Protein AF-A0A950X9W7-F1 (afdb_monomer_lite)

Sequence (199 aa):
MRIDSNHSIWTNFGNEYWPADYFIDAKGRIRYHHFGEGEYEKSERVIKTLLKESGATGLDESVVHIAADGPEAPPSDDVESTETYVGYARAENFASPERMASDARRNYSSPAQLALNQWGLSGVWKIASEKATLASTHGKILFRFHARDVHMVLGPPRKGDVVRFKVTMNGAVLGDDHGSDSGIDGMGEVREPRMYQLV

Foldseek 3Di:
DDDPPPCPVVVVVVPDAPPKDFDAAPVGDTDDIDGDADPQQVVVVSVVVRCVVVVDPDDDPDRPPPPDPDPNHGWDPWFPADDAFQAPQRHDQEAFPDDDDEQDWDATDDHPDGDENHKYKHAIWGHYRGDIDHPDPDMDIDHHTTTLWDKDFDADPDAADKDKDFDADPNHFCQVSAFPQADSRRIGIHRGGDIGTRD

Radius of gyration: 20.43 Å; chains: 1; bounding box: 44×38×57 Å

pLDDT: mean 78.69, std 20.02, range [31.69, 98.44]

Structure (mmCIF, N/CA/C/O backbone):
data_AF-A0A950X9W7-F1
#
_entry.id   AF-A0A950X9W7-F1
#
loop_
_atom_site.group_PDB
_atom_site.id
_atom_site.type_symbol
_atom_site.label_atom_id
_atom_site.label_alt_id
_atom_site.label_comp_id
_atom_site.label_asym_id
_atom_site.label_entity_id
_atom_site.label_seq_id
_atom_site.pdbx_PDB_ins_code
_atom_site.Cartn_x
_atom_site.Cartn_y
_atom_site.Cartn_z
_atom_site.occupancy
_atom_site.B_iso_or_equiv
_atom_site.auth_seq_id
_atom_site.auth_comp_id
_atom_site.auth_asym_id
_atom_site.auth_atom_id
_atom_site.pdbx_PDB_model_num
ATOM 1 N N . MET A 1 1 ? -2.571 -5.795 28.561 1.00 31.69 1 MET A N 1
ATOM 2 C CA . MET A 1 1 ? -2.341 -5.923 27.107 1.00 31.69 1 MET A CA 1
ATOM 3 C C . MET A 1 1 ? -2.539 -7.383 26.730 1.00 31.69 1 MET A C 1
ATOM 5 O O . MET A 1 1 ? -1.810 -8.223 27.241 1.00 31.69 1 MET A O 1
ATOM 9 N N . ARG A 1 2 ? -3.575 -7.709 25.951 1.00 33.53 2 ARG A N 1
ATOM 10 C CA . ARG A 1 2 ? -3.814 -9.077 25.469 1.00 33.53 2 ARG A CA 1
ATOM 11 C C . ARG A 1 2 ? -3.429 -9.107 23.995 1.00 33.53 2 ARG A C 1
ATOM 13 O O . ARG A 1 2 ? -3.993 -8.356 23.214 1.00 33.53 2 ARG A O 1
ATOM 20 N N . ILE A 1 3 ? -2.435 -9.916 23.650 1.00 35.06 3 ILE A N 1
ATOM 21 C CA . ILE A 1 3 ? -1.946 -10.066 22.279 1.00 35.06 3 ILE A CA 1
ATOM 22 C C . ILE A 1 3 ? -2.699 -11.260 21.673 1.00 35.06 3 ILE A C 1
ATOM 24 O O . ILE A 1 3 ? -2.521 -12.383 22.141 1.00 35.06 3 ILE A O 1
ATOM 28 N N . ASP A 1 4 ? -3.566 -11.032 20.682 1.00 42.81 4 ASP A N 1
ATOM 29 C CA . ASP A 1 4 ? -4.270 -12.102 19.948 1.00 42.81 4 ASP A CA 1
ATOM 30 C C . ASP A 1 4 ? -3.486 -12.500 18.691 1.00 42.81 4 ASP A C 1
ATOM 32 O O . ASP A 1 4 ? -3.909 -12.276 17.562 1.00 42.81 4 ASP A O 1
ATOM 36 N N . SER A 1 5 ? -2.307 -13.094 18.890 1.00 37.97 5 SER A N 1
ATOM 37 C CA . SER A 1 5 ? -1.425 -13.536 17.797 1.00 37.97 5 SER A CA 1
ATOM 38 C C . SER A 1 5 ? -2.020 -14.635 16.907 1.00 37.97 5 SER A C 1
ATOM 40 O O . SER A 1 5 ? -1.442 -14.941 15.870 1.00 37.97 5 SER A O 1
ATOM 42 N N . ASN A 1 6 ? -3.144 -15.238 17.308 1.00 43.06 6 ASN A N 1
ATOM 43 C CA . ASN A 1 6 ? -3.769 -16.366 16.618 1.00 43.06 6 ASN A CA 1
ATOM 44 C C . ASN A 1 6 ? -5.115 -16.002 15.967 1.00 43.06 6 ASN A C 1
ATOM 46 O O . ASN A 1 6 ? -5.835 -16.912 15.562 1.00 43.06 6 ASN A O 1
ATOM 50 N N . HIS A 1 7 ? -5.488 -14.714 15.905 1.00 37.09 7 HIS A N 1
ATOM 51 C CA . HIS A 1 7 ? -6.774 -14.246 15.355 1.00 37.09 7 HIS A CA 1
ATOM 52 C C . HIS A 1 7 ? -8.002 -14.956 15.960 1.00 37.09 7 HIS A C 1
ATOM 54 O O . HIS A 1 7 ? -9.063 -15.067 15.341 1.00 37.09 7 HIS A O 1
ATOM 60 N N . SER A 1 8 ? -7.866 -15.477 17.177 1.00 40.75 8 SER A N 1
ATOM 61 C CA . SER A 1 8 ? -8.863 -16.339 17.811 1.00 40.75 8 SER A CA 1
ATOM 62 C C . SER A 1 8 ? -10.028 -15.537 18.390 1.00 40.75 8 SER A C 1
ATOM 64 O O . SER A 1 8 ? -11.166 -15.999 18.403 1.00 40.75 8 SER A O 1
ATOM 66 N N . ILE A 1 9 ? -9.761 -14.305 18.818 1.00 49.19 9 ILE A N 1
ATOM 67 C CA . ILE A 1 9 ? -10.774 -13.320 19.203 1.00 49.19 9 ILE A CA 1
ATOM 68 C C . ILE A 1 9 ? -11.298 -12.637 17.936 1.00 49.19 9 ILE A C 1
ATOM 70 O O . ILE A 1 9 ? -12.505 -12.500 17.779 1.00 49.19 9 ILE A O 1
ATOM 74 N N . TRP A 1 10 ? -10.404 -12.317 16.998 1.00 36.53 10 TRP A N 1
ATOM 75 C CA . TRP A 1 10 ? -10.720 -11.714 15.697 1.00 36.53 10 TRP A CA 1
ATOM 76 C C . TRP A 1 10 ? -11.774 -12.504 14.896 1.00 36.53 10 TRP A C 1
ATOM 78 O O . TRP A 1 10 ? -12.770 -11.945 14.445 1.00 36.53 10 TRP A O 1
ATOM 88 N N . THR A 1 11 ? -11.605 -13.825 14.792 1.00 43.56 11 THR A N 1
ATOM 89 C CA . THR A 1 11 ? -12.534 -14.714 14.072 1.00 43.56 11 THR A CA 1
ATOM 90 C C . THR A 1 11 ? -13.843 -14.918 14.840 1.00 43.56 11 THR A C 1
ATOM 92 O O . THR A 1 11 ? -14.915 -14.933 14.242 1.00 43.56 11 THR A O 1
ATOM 95 N N . ASN A 1 12 ? -13.783 -15.024 16.174 1.00 44.72 12 ASN A N 1
ATOM 96 C CA . ASN A 1 12 ? -14.972 -15.216 17.016 1.00 44.72 12 ASN A CA 1
ATOM 97 C C . ASN A 1 12 ? -15.882 -13.981 17.082 1.00 44.72 12 ASN A C 1
ATOM 99 O O . ASN A 1 12 ? -17.063 -14.118 17.388 1.00 44.72 12 ASN A O 1
ATOM 103 N N . PHE A 1 13 ? -15.346 -12.793 16.803 1.00 42.22 13 PHE A N 1
ATOM 104 C CA . PHE A 1 13 ? -16.117 -11.554 16.696 1.00 42.22 13 PHE A CA 1
ATOM 105 C C . PHE A 1 13 ? -16.565 -11.243 15.259 1.00 42.22 13 PHE A C 1
ATOM 107 O O . PHE A 1 13 ? -17.315 -10.292 15.066 1.00 42.22 13 PHE A O 1
ATOM 114 N N . GLY A 1 14 ? -16.143 -12.032 14.260 1.00 35.75 14 GLY A N 1
ATOM 115 C CA . GLY A 1 14 ? -16.431 -11.751 12.850 1.00 35.75 14 GLY A CA 1
ATOM 116 C C . GLY A 1 14 ? -15.825 -10.426 12.383 1.00 35.75 14 GLY A C 1
ATOM 117 O O . GLY A 1 14 ? -16.435 -9.726 11.580 1.00 35.75 14 GLY A O 1
ATOM 118 N N . ASN A 1 15 ? -14.668 -10.044 12.935 1.00 31.78 15 ASN A N 1
ATOM 119 C CA . ASN A 1 15 ? -14.049 -8.763 12.630 1.00 31.78 15 ASN A CA 1
ATOM 120 C C . ASN A 1 15 ? -13.366 -8.813 11.256 1.00 31.78 15 ASN A C 1
ATOM 122 O O . ASN A 1 15 ? -12.512 -9.667 11.027 1.00 31.78 15 ASN A O 1
ATOM 126 N N . GLU A 1 16 ? -13.698 -7.892 10.357 1.00 36.75 16 GLU A N 1
ATOM 127 C CA . GLU A 1 16 ? -13.067 -7.792 9.029 1.00 36.75 16 GLU A CA 1
ATOM 128 C C . GLU A 1 16 ? -12.320 -6.465 8.823 1.00 36.75 16 GLU A C 1
ATOM 130 O O . GLU A 1 16 ? -11.672 -6.291 7.798 1.00 36.75 16 GLU A O 1
ATOM 135 N N . TYR A 1 17 ? -12.355 -5.561 9.811 1.00 36.56 17 TYR A N 1
ATOM 136 C CA . TYR A 1 17 ? -11.908 -4.174 9.665 1.00 36.56 17 TYR A CA 1
ATOM 137 C C . TYR A 1 17 ? -10.913 -3.759 10.758 1.00 36.56 17 TYR A C 1
ATOM 139 O O . TYR A 1 17 ? -10.961 -4.251 11.891 1.00 36.56 17 TYR A O 1
ATOM 147 N N . TRP A 1 18 ? -10.015 -2.835 10.414 1.00 38.38 18 TRP A N 1
ATOM 148 C CA . TRP A 1 18 ? -9.120 -2.145 11.345 1.00 38.38 18 TRP A CA 1
ATOM 149 C C . TRP A 1 18 ? -9.201 -0.620 11.112 1.00 38.38 18 TRP A C 1
ATOM 151 O O . TRP A 1 18 ? -9.126 -0.216 9.954 1.00 38.38 18 TRP A O 1
ATOM 161 N N . PRO A 1 19 ? -9.296 0.227 12.159 1.00 47.56 19 PRO A N 1
ATOM 162 C CA . PRO A 1 19 ? -9.555 -0.151 13.546 1.00 47.56 19 PRO A CA 1
ATOM 163 C C . PRO A 1 19 ? -10.983 -0.693 13.720 1.00 47.56 19 PRO A C 1
ATOM 165 O O . PRO A 1 19 ? -11.859 -0.492 12.880 1.00 47.56 19 PRO A O 1
ATOM 168 N N . ALA A 1 20 ? -11.193 -1.451 14.793 1.00 47.56 20 ALA A N 1
ATOM 169 C CA . ALA A 1 20 ? -12.509 -1.929 15.183 1.00 47.56 20 ALA A CA 1
ATOM 170 C C . ALA A 1 20 ? -12.641 -1.868 16.702 1.00 47.56 20 ALA A C 1
ATOM 172 O O . ALA A 1 20 ? -11.878 -2.515 17.425 1.00 47.56 20 ALA A O 1
ATOM 173 N N . ASP A 1 21 ? -13.634 -1.125 17.173 1.00 61.62 21 ASP A N 1
ATOM 174 C CA . ASP A 1 21 ? -13.914 -0.951 18.590 1.00 61.62 21 ASP A CA 1
ATOM 175 C C . ASP A 1 21 ? -15.127 -1.783 18.986 1.00 61.62 21 ASP A C 1
ATOM 177 O O . ASP A 1 21 ? -16.182 -1.701 18.361 1.00 61.62 21 ASP A O 1
ATOM 181 N N . TYR A 1 22 ? -15.009 -2.554 20.068 1.00 62.78 22 TYR A N 1
ATOM 182 C CA . TYR A 1 22 ? -16.120 -3.298 20.662 1.00 62.78 22 TYR A CA 1
ATOM 183 C C . TYR A 1 22 ? -16.336 -2.834 22.101 1.00 62.78 22 TYR A C 1
ATOM 185 O O . TYR A 1 22 ? -15.469 -2.998 22.960 1.00 62.78 22 TYR A O 1
ATOM 193 N N . PHE A 1 23 ? -17.519 -2.294 22.388 1.00 71.38 23 PHE A N 1
ATOM 194 C CA . PHE A 1 23 ? -17.865 -1.766 23.706 1.00 71.38 23 PHE A CA 1
ATOM 195 C C . PHE A 1 23 ? -18.636 -2.818 24.495 1.00 71.38 23 PHE A C 1
ATOM 197 O O . PHE A 1 23 ? -19.705 -3.276 24.078 1.00 71.38 23 PHE A O 1
ATOM 204 N N . ILE A 1 24 ? -18.083 -3.203 25.643 1.00 69.88 24 ILE A N 1
ATOM 205 C CA . ILE A 1 24 ? -18.585 -4.292 26.482 1.00 69.88 24 ILE A CA 1
ATOM 206 C C . ILE A 1 24 ? -19.112 -3.713 27.799 1.00 69.88 24 ILE A C 1
ATOM 208 O O . ILE A 1 24 ? -18.441 -2.901 28.434 1.00 69.88 24 ILE A O 1
ATOM 212 N N . ASP A 1 25 ? -20.314 -4.122 28.216 1.00 71.50 25 ASP A N 1
ATOM 213 C CA . ASP A 1 25 ? -20.892 -3.692 29.494 1.00 71.50 25 ASP A CA 1
ATOM 214 C C . ASP A 1 25 ? -20.269 -4.400 30.708 1.00 71.50 25 ASP A C 1
ATOM 216 O O . ASP A 1 25 ? -19.566 -5.404 30.590 1.00 71.50 25 ASP A O 1
ATOM 220 N N . ALA A 1 26 ? -20.584 -3.918 31.913 1.00 74.50 26 ALA A N 1
ATOM 221 C CA . ALA A 1 26 ? -20.109 -4.505 33.170 1.00 74.50 26 ALA A CA 1
ATOM 222 C C . ALA A 1 26 ? -20.542 -5.974 33.389 1.00 74.50 26 ALA A C 1
ATOM 224 O O . ALA A 1 26 ? -20.052 -6.630 34.306 1.00 74.50 26 ALA A O 1
ATOM 225 N N . LYS A 1 27 ? -21.458 -6.504 32.564 1.00 72.38 27 LYS A N 1
ATOM 226 C CA . LYS A 1 27 ? -21.910 -7.904 32.584 1.00 72.38 27 LYS A CA 1
ATOM 227 C C . LYS A 1 27 ? -21.233 -8.751 31.497 1.00 72.38 27 LYS A C 1
ATOM 229 O O . LYS A 1 27 ? -21.609 -9.906 31.319 1.00 72.38 27 LYS A O 1
ATOM 234 N N . GLY A 1 28 ? -20.255 -8.198 30.777 1.00 67.25 28 GLY A N 1
ATOM 235 C CA . GLY A 1 28 ? -19.492 -8.899 29.746 1.00 67.25 28 GLY A CA 1
ATOM 236 C C . GLY A 1 28 ? -20.209 -9.031 28.401 1.00 67.25 28 GLY A C 1
ATOM 237 O O . GLY A 1 28 ? -19.797 -9.850 27.582 1.00 67.25 28 GLY A O 1
ATOM 238 N N . ARG A 1 29 ? -21.281 -8.267 28.148 1.00 69.25 29 ARG A N 1
ATOM 239 C CA . ARG A 1 29 ? -22.029 -8.314 26.880 1.00 69.25 29 ARG A CA 1
ATOM 240 C C . ARG A 1 29 ? -21.564 -7.206 25.945 1.00 69.25 29 ARG A C 1
ATOM 242 O O . ARG A 1 29 ? -21.432 -6.063 26.375 1.00 69.25 29 ARG A O 1
ATOM 249 N N . ILE A 1 30 ? -21.377 -7.522 24.665 1.00 70.38 30 ILE A N 1
ATOM 250 C CA . ILE A 1 30 ? -21.120 -6.519 23.623 1.00 70.38 30 ILE A CA 1
ATOM 251 C C . ILE A 1 30 ? -22.392 -5.688 23.448 1.00 70.38 30 ILE A C 1
ATOM 253 O O . ILE A 1 30 ? -23.477 -6.237 23.250 1.00 70.38 30 ILE A O 1
ATOM 257 N N . ARG A 1 31 ? -22.268 -4.368 23.547 1.00 73.12 31 ARG A N 1
ATOM 258 C CA . ARG A 1 31 ? -23.389 -3.423 23.440 1.00 73.12 31 ARG A CA 1
ATOM 259 C C . ARG A 1 31 ? -23.298 -2.524 22.224 1.00 73.12 31 ARG A C 1
ATOM 261 O O . ARG A 1 31 ? -24.320 -1.994 21.802 1.00 73.12 31 ARG A O 1
ATOM 268 N N . TYR A 1 32 ? -22.102 -2.371 21.673 1.00 66.25 32 TYR A N 1
ATOM 269 C CA . TYR A 1 32 ? -21.851 -1.589 20.475 1.00 66.25 32 TYR A CA 1
ATOM 270 C C . TYR A 1 32 ? -20.560 -2.064 19.811 1.00 66.25 32 TYR A C 1
ATOM 272 O O . TYR A 1 32 ? -19.664 -2.566 20.496 1.00 66.25 32 TYR A O 1
ATOM 280 N N . HIS A 1 33 ? -20.474 -1.892 18.498 1.00 54.47 33 HIS A N 1
ATOM 281 C CA . HIS A 1 33 ? -19.249 -2.067 17.734 1.00 54.47 33 HIS A CA 1
ATOM 282 C C . HIS A 1 33 ? -19.123 -0.938 16.707 1.00 54.47 33 HIS A C 1
ATOM 284 O O . HIS A 1 33 ? -20.132 -0.477 16.173 1.00 54.47 33 HIS A O 1
ATOM 290 N N . HIS A 1 34 ? -17.898 -0.493 16.452 1.00 55.03 34 HIS A N 1
ATOM 291 C CA . HIS A 1 34 ? -17.556 0.471 15.414 1.00 55.03 34 HIS A CA 1
ATOM 292 C C . HIS A 1 34 ? -16.437 -0.107 14.552 1.00 55.03 34 HIS A C 1
ATOM 294 O O . HIS A 1 34 ? -15.512 -0.722 15.077 1.00 55.03 34 HIS A O 1
ATOM 300 N N . PHE A 1 35 ? -16.550 0.071 13.239 1.00 49.03 35 PHE A N 1
ATOM 301 C CA . PHE A 1 35 ? -15.560 -0.355 12.259 1.00 49.03 35 PHE A CA 1
ATOM 302 C C . PHE A 1 35 ? -15.057 0.873 11.509 1.00 49.03 35 PHE A C 1
ATOM 304 O O . PHE A 1 35 ? -15.872 1.684 11.068 1.00 49.03 35 PHE A O 1
ATOM 311 N N . GLY A 1 36 ? -13.743 0.959 11.322 1.00 44.72 36 GLY A N 1
ATOM 312 C CA . GLY A 1 36 ? -13.089 2.108 10.709 1.00 44.72 36 GLY A CA 1
ATOM 313 C C . GLY A 1 36 ? -12.708 3.181 11.727 1.00 44.72 36 GLY A C 1
ATOM 314 O O . GLY A 1 36 ? -12.940 3.042 12.924 1.00 44.72 36 GLY A O 1
ATOM 315 N N . GLU A 1 37 ? -12.051 4.224 11.236 1.00 47.03 37 GLU A N 1
ATOM 316 C CA . GLU A 1 37 ? -11.657 5.393 12.016 1.00 47.03 37 GLU A CA 1
ATOM 317 C C . GLU A 1 37 ? -12.785 6.439 12.019 1.00 47.03 37 GLU A C 1
ATOM 319 O O . GLU A 1 37 ? -13.397 6.694 10.980 1.00 47.03 37 GLU A O 1
ATOM 324 N N . GLY A 1 38 ? -13.050 7.065 13.169 1.00 59.28 38 GLY A N 1
ATOM 325 C CA . GLY A 1 38 ? -14.057 8.118 13.314 1.00 59.28 38 GLY A CA 1
ATOM 326 C C . GLY A 1 38 ? -15.127 7.806 14.361 1.00 59.28 38 GLY A C 1
ATOM 327 O O . GLY A 1 38 ? -14.919 7.033 15.290 1.00 59.28 38 GLY A O 1
ATOM 328 N N . GLU A 1 39 ? -16.273 8.492 14.260 1.00 58.25 39 GLU A N 1
ATOM 329 C CA . GLU A 1 39 ? -17.430 8.334 15.165 1.00 58.25 39 GLU A CA 1
ATOM 330 C C . GLU A 1 39 ? -17.094 8.441 16.668 1.00 58.25 39 GLU A C 1
ATOM 332 O O . GLU A 1 39 ? -17.836 7.949 17.525 1.00 58.25 39 GLU A O 1
ATOM 337 N N . TYR A 1 40 ? -16.006 9.143 17.006 1.00 66.69 40 TYR A N 1
ATOM 338 C CA . TYR A 1 40 ? -15.491 9.283 18.370 1.00 66.69 40 TYR A CA 1
ATOM 339 C C . TYR A 1 40 ? -16.551 9.802 19.345 1.00 66.69 40 TYR A C 1
ATOM 341 O O . TYR A 1 40 ? -16.668 9.303 20.461 1.00 66.69 40 TYR A O 1
ATOM 349 N N . GLU A 1 41 ? -17.408 10.725 18.903 1.00 65.56 41 GLU A N 1
ATOM 350 C CA . GLU A 1 41 ? -18.513 11.244 19.711 1.00 65.56 41 GLU A CA 1
ATOM 351 C C . GLU A 1 41 ? -19.580 10.186 20.028 1.00 65.56 41 GLU A C 1
ATOM 353 O O . GLU A 1 41 ? -20.150 10.170 21.124 1.00 65.56 41 GLU A O 1
ATOM 358 N N . LYS A 1 42 ? -19.890 9.300 19.070 1.00 65.12 42 LYS A N 1
ATOM 359 C CA . LYS A 1 42 ? -20.828 8.193 19.295 1.00 65.12 42 LYS A CA 1
ATOM 360 C C . LYS A 1 42 ? -20.194 7.151 20.208 1.00 65.12 42 LYS A C 1
ATOM 362 O O . LYS A 1 42 ? -20.850 6.718 21.155 1.00 65.12 42 LYS A O 1
ATOM 367 N N . SER A 1 43 ? -18.928 6.818 19.981 1.00 68.19 43 SER A N 1
ATOM 368 C CA . SER A 1 43 ? -18.136 5.936 20.840 1.00 68.19 43 SER A CA 1
ATOM 369 C C . SER A 1 43 ? -18.065 6.455 22.284 1.00 68.19 43 SER A C 1
ATOM 371 O O . SER A 1 43 ? -18.348 5.711 23.225 1.00 68.19 43 SER A O 1
ATOM 373 N N . GLU A 1 44 ? -17.817 7.752 22.488 1.00 72.25 44 GLU A N 1
ATOM 374 C CA . GLU A 1 44 ? -17.800 8.383 23.813 1.00 72.25 44 GLU A CA 1
ATOM 375 C C . GLU A 1 44 ? -19.184 8.353 24.482 1.00 72.25 44 GLU A C 1
ATOM 377 O O . GLU A 1 44 ? -19.302 8.003 25.661 1.00 72.25 44 GLU A O 1
ATOM 382 N N . ARG A 1 45 ? -20.263 8.642 23.739 1.00 76.56 45 ARG A N 1
ATOM 383 C CA . ARG A 1 45 ? -21.638 8.530 24.266 1.00 76.56 45 ARG A CA 1
ATOM 384 C C . ARG A 1 45 ? -21.977 7.103 24.694 1.00 76.56 45 ARG A C 1
ATOM 386 O O . ARG A 1 45 ? -22.637 6.916 25.723 1.00 76.56 45 ARG A O 1
ATOM 393 N N . VAL A 1 46 ? -21.518 6.098 23.950 1.00 76.62 46 VAL A N 1
ATOM 394 C CA . VAL A 1 46 ? -21.686 4.686 24.317 1.00 76.62 46 VAL A CA 1
ATOM 395 C C . VAL A 1 46 ? -20.917 4.375 25.599 1.00 76.62 46 VAL A C 1
ATOM 397 O O . VAL A 1 46 ? -21.519 3.844 26.531 1.00 76.62 46 VAL A O 1
ATOM 400 N N . ILE A 1 47 ? -19.641 4.768 25.708 1.00 75.81 47 ILE A N 1
ATOM 401 C CA . ILE A 1 47 ? -18.845 4.587 26.936 1.00 75.81 47 ILE A CA 1
ATOM 402 C C . ILE A 1 47 ? -19.563 5.209 28.139 1.00 75.81 47 ILE A C 1
ATOM 404 O O . ILE A 1 47 ? -19.755 4.541 29.156 1.00 75.81 47 ILE A O 1
ATOM 408 N N . LYS A 1 48 ? -20.022 6.461 28.026 1.00 77.38 48 LYS A N 1
ATOM 409 C CA . LYS A 1 48 ? -20.738 7.157 29.108 1.00 77.38 48 LYS A CA 1
ATOM 410 C C . LYS A 1 48 ? -22.031 6.446 29.497 1.00 77.38 48 LYS A C 1
ATOM 412 O O . LYS A 1 48 ? -22.332 6.342 30.684 1.00 77.38 48 LYS A O 1
ATOM 417 N N . THR A 1 49 ? -22.772 5.919 28.524 1.00 78.50 49 THR A N 1
ATOM 418 C CA . THR A 1 49 ? -23.983 5.122 28.775 1.00 78.50 49 THR A CA 1
ATOM 419 C C . THR A 1 49 ? -23.652 3.857 29.564 1.00 78.50 49 THR A C 1
ATOM 421 O O . THR A 1 49 ? -24.286 3.588 30.583 1.00 78.50 49 THR A O 1
ATOM 424 N N . LEU A 1 50 ? -22.616 3.119 29.159 1.00 78.75 50 LEU A N 1
ATOM 425 C CA . LEU A 1 50 ? -22.186 1.905 29.855 1.00 78.75 50 LEU A CA 1
ATOM 426 C C . LEU A 1 50 ? -21.671 2.195 31.271 1.00 78.75 50 LEU A C 1
ATOM 428 O O . LEU A 1 50 ? -21.968 1.443 32.199 1.00 78.75 50 LEU A O 1
ATOM 432 N N . LEU A 1 51 ? -20.959 3.308 31.464 1.00 76.81 51 LEU A N 1
ATOM 433 C CA . LEU A 1 51 ? -20.511 3.746 32.786 1.00 76.81 51 LEU A CA 1
ATOM 434 C C . LEU A 1 51 ? -21.694 4.123 33.691 1.00 76.81 51 LEU A C 1
ATOM 436 O O . LEU A 1 51 ? -21.742 3.662 34.834 1.00 76.81 51 LEU A O 1
ATOM 440 N N . LYS A 1 52 ? -22.687 4.872 33.186 1.00 79.56 52 LYS A N 1
ATOM 441 C CA . LYS A 1 52 ? -23.930 5.172 33.926 1.00 79.56 52 LYS A CA 1
ATOM 442 C C . LYS A 1 52 ? -24.675 3.894 34.320 1.00 79.56 52 LYS A C 1
ATOM 444 O O . LYS A 1 52 ? -25.067 3.751 35.475 1.00 79.56 52 LYS A O 1
ATOM 449 N N . GLU A 1 53 ? -24.819 2.938 33.400 1.00 76.69 53 GLU A N 1
ATOM 450 C CA . GLU A 1 53 ? -25.452 1.637 33.672 1.00 76.69 53 GLU A CA 1
ATOM 451 C C . GLU A 1 53 ? -24.695 0.811 34.729 1.00 76.69 53 GLU A C 1
ATOM 453 O O . GLU A 1 53 ? -25.301 -0.008 35.422 1.00 76.69 53 GLU A O 1
ATOM 458 N N . SER A 1 54 ? -23.385 1.032 34.879 1.00 74.81 54 SER A N 1
ATOM 459 C CA . SER A 1 54 ? -22.553 0.397 35.911 1.00 74.81 54 SER A CA 1
ATOM 460 C C . SER A 1 54 ? -22.593 1.103 37.277 1.00 74.81 54 SER A C 1
ATOM 462 O O . SER A 1 54 ? -21.985 0.621 38.230 1.00 74.81 54 SER A O 1
ATOM 464 N N . GLY A 1 55 ? -23.335 2.212 37.392 1.00 77.00 55 GLY A N 1
ATOM 465 C CA . GLY A 1 55 ? -23.515 2.969 38.634 1.00 77.00 55 GLY A CA 1
ATOM 466 C C . GLY A 1 55 ? -22.526 4.120 38.838 1.00 77.00 55 GLY A C 1
ATOM 467 O O . GLY A 1 55 ? -22.442 4.649 39.944 1.00 77.00 55 GLY A O 1
ATOM 468 N N . ALA A 1 56 ? -21.783 4.527 37.803 1.00 75.81 56 ALA A N 1
ATOM 469 C CA . ALA A 1 56 ? -20.908 5.693 37.882 1.00 75.81 56 ALA A CA 1
ATOM 470 C C . ALA A 1 56 ? -21.722 6.995 38.022 1.00 75.81 56 ALA A C 1
ATOM 472 O O . ALA A 1 56 ? -22.637 7.264 37.241 1.00 75.81 56 ALA A O 1
ATOM 473 N N . THR A 1 57 ? -21.359 7.825 39.000 1.00 70.56 57 THR A N 1
ATOM 474 C CA . THR A 1 57 ? -21.963 9.143 39.263 1.00 70.56 57 THR A CA 1
ATOM 475 C C . THR A 1 57 ? -20.944 10.258 39.034 1.00 70.56 57 THR A C 1
ATOM 477 O O . THR A 1 57 ? -19.762 10.058 39.299 1.00 70.56 57 THR A O 1
ATOM 480 N N . GLY A 1 58 ? -21.389 11.443 38.601 1.00 69.19 58 GLY A N 1
ATOM 481 C CA . GLY A 1 58 ? -20.502 12.596 38.372 1.00 69.19 58 GLY A CA 1
ATOM 482 C C . GLY A 1 58 ? -19.778 12.586 37.022 1.00 69.19 58 GLY A C 1
ATOM 483 O O . GLY A 1 58 ? -18.713 13.179 36.897 1.00 69.19 58 GLY A O 1
ATOM 484 N N . LEU A 1 59 ? -20.334 11.896 36.022 1.00 67.38 59 LEU A N 1
ATOM 485 C CA . LEU A 1 59 ? -19.806 11.917 34.658 1.00 67.38 59 LEU A CA 1
ATOM 486 C C . LEU A 1 59 ? -20.121 13.258 33.990 1.00 67.38 59 LEU A C 1
ATOM 488 O O . LEU A 1 59 ? -21.269 13.700 34.009 1.00 67.38 59 LEU A O 1
ATOM 492 N N . ASP A 1 60 ? -19.110 13.859 33.370 1.00 67.44 60 ASP A N 1
ATOM 493 C CA . ASP A 1 60 ? -19.275 15.032 32.518 1.00 67.44 60 ASP A CA 1
ATOM 494 C C . ASP A 1 60 ? -20.049 14.648 31.243 1.00 67.44 60 ASP A C 1
ATOM 496 O O . ASP A 1 60 ? -19.666 13.727 30.509 1.00 67.44 60 ASP A O 1
ATOM 500 N N . GLU A 1 61 ? -21.176 15.319 30.998 1.00 62.38 61 GLU A N 1
ATOM 501 C CA . GLU A 1 61 ? -22.031 15.065 29.834 1.00 62.38 61 GLU A CA 1
ATOM 502 C C . GLU A 1 61 ? -21.533 15.755 28.561 1.00 62.38 61 GLU A C 1
ATOM 504 O O . GLU A 1 61 ? -22.011 15.425 27.474 1.00 62.38 61 GLU A O 1
ATOM 509 N N . SER A 1 62 ? -20.558 16.663 28.666 1.00 57.78 62 SER A N 1
ATOM 510 C CA . SER A 1 62 ? -19.946 17.291 27.498 1.00 57.78 62 SER A CA 1
ATOM 511 C C . SER A 1 62 ? -19.177 16.253 26.684 1.00 57.78 62 SER A C 1
ATOM 513 O O . SER A 1 62 ? -18.364 15.501 27.212 1.00 57.78 62 SER A O 1
ATOM 515 N N . VAL A 1 63 ? -19.488 16.145 25.395 1.00 52.81 63 VAL A N 1
ATOM 516 C CA . VAL A 1 63 ? -18.700 15.337 24.458 1.00 52.81 63 VAL A CA 1
ATOM 517 C C . VAL A 1 63 ? -17.418 16.113 24.181 1.00 52.81 63 VAL A C 1
ATOM 519 O O . VAL A 1 63 ? -17.480 17.310 23.885 1.00 52.81 63 VAL A O 1
ATOM 522 N N . VAL A 1 64 ? -16.264 15.463 24.308 1.00 52.22 64 VAL A N 1
ATOM 523 C CA . VAL A 1 64 ? -14.996 16.103 23.961 1.00 52.22 64 VAL A CA 1
ATOM 524 C C . VAL A 1 64 ? -14.922 16.139 22.441 1.00 52.22 64 VAL A C 1
ATOM 526 O O . VAL A 1 64 ? -14.665 15.129 21.792 1.00 52.22 64 VAL A O 1
ATOM 529 N N . HIS A 1 65 ? -15.155 17.313 21.856 1.00 44.94 65 HIS A N 1
ATOM 530 C CA . HIS A 1 65 ? -14.863 17.531 20.446 1.00 44.94 65 HIS A CA 1
ATOM 531 C C . HIS A 1 65 ? -13.347 17.616 20.277 1.00 44.94 65 HIS A C 1
ATOM 533 O O . HIS A 1 65 ? -12.741 18.670 20.470 1.00 44.94 65 HIS A O 1
ATOM 539 N N . ILE A 1 66 ? -12.731 16.489 19.932 1.00 45.25 66 ILE A N 1
ATOM 540 C CA . ILE A 1 66 ? -11.376 16.489 19.398 1.00 45.25 66 ILE A CA 1
ATOM 541 C C . ILE A 1 66 ? -11.510 16.952 17.947 1.00 45.25 66 ILE A C 1
ATOM 543 O O . ILE A 1 66 ? -11.847 16.169 17.062 1.00 45.25 66 ILE A O 1
ATOM 547 N N . ALA A 1 67 ? -11.303 18.248 17.705 1.00 41.62 67 ALA A N 1
ATOM 548 C CA . ALA A 1 67 ? -10.938 18.718 16.376 1.00 41.62 67 ALA A CA 1
ATOM 549 C C . ALA A 1 67 ? -9.515 18.210 16.126 1.00 41.62 67 ALA A C 1
ATOM 551 O O . ALA A 1 67 ? -8.538 18.861 16.488 1.00 41.62 67 ALA A O 1
ATOM 552 N N . ALA A 1 68 ? -9.414 16.969 15.660 1.00 41.88 68 ALA A N 1
ATOM 553 C CA . ALA A 1 68 ? -8.142 16.383 15.302 1.00 41.88 68 ALA A CA 1
ATOM 554 C C . ALA A 1 68 ? -7.658 17.071 14.021 1.00 41.88 68 ALA A C 1
ATOM 556 O O . ALA A 1 68 ? -8.295 16.956 12.974 1.00 41.88 68 ALA A O 1
ATOM 557 N N . ASP A 1 69 ? -6.568 17.825 14.132 1.00 38.28 69 ASP A N 1
ATOM 558 C CA . ASP A 1 69 ? -5.857 18.406 12.997 1.00 38.28 69 ASP A CA 1
ATOM 559 C C . ASP A 1 69 ? -4.702 17.475 12.598 1.00 38.28 69 ASP A C 1
ATOM 561 O O . ASP A 1 69 ? -3.990 16.940 13.452 1.00 38.28 69 ASP A O 1
ATOM 565 N N . GLY A 1 70 ? -4.484 17.302 11.293 1.00 49.44 70 GLY A N 1
ATOM 566 C CA . GLY A 1 70 ? -3.378 16.501 10.764 1.00 49.44 70 GLY A CA 1
ATOM 567 C C . GLY A 1 70 ? -3.685 14.993 10.693 1.00 49.44 70 GLY A C 1
ATOM 568 O O . GLY A 1 70 ? -4.785 14.637 10.275 1.00 49.44 70 GLY A O 1
ATOM 569 N N . PRO A 1 71 ? -2.747 14.096 11.063 1.00 40.09 71 PRO A N 1
ATOM 570 C CA . PRO A 1 71 ? -2.854 12.647 10.831 1.00 40.09 71 PRO A CA 1
ATOM 571 C C . PRO A 1 71 ? -4.061 11.949 11.471 1.00 40.09 71 PRO A C 1
ATOM 573 O O . PRO A 1 71 ? -4.400 10.846 11.071 1.00 40.09 71 PRO A O 1
ATOM 576 N N . GLU A 1 72 ? -4.658 12.566 12.492 1.00 44.16 72 GLU A N 1
ATOM 577 C CA . GLU A 1 72 ? -5.778 12.029 13.279 1.00 44.16 72 GLU A CA 1
ATOM 578 C C . GLU A 1 72 ? -7.141 12.577 12.806 1.00 44.16 72 GLU A C 1
ATOM 580 O O . GLU A 1 72 ? -8.182 12.297 13.407 1.00 44.16 72 GLU A O 1
ATOM 585 N N . ALA A 1 73 ? -7.151 13.413 11.760 1.00 51.53 73 ALA A N 1
ATOM 586 C CA . ALA A 1 73 ? -8.380 13.950 11.196 1.00 51.53 73 ALA A CA 1
ATOM 587 C C . ALA A 1 73 ? -9.214 12.812 10.583 1.00 51.53 73 ALA A C 1
ATOM 589 O O . ALA A 1 73 ? -8.655 11.967 9.879 1.00 51.53 73 ALA A O 1
ATOM 590 N N . PRO A 1 74 ? -10.551 12.807 10.752 1.00 52.31 74 PRO A N 1
ATOM 591 C CA . PRO A 1 74 ? -11.397 11.767 10.178 1.00 52.31 74 PRO A CA 1
ATOM 592 C C . PRO A 1 74 ? -11.180 11.652 8.659 1.00 52.31 74 PRO A C 1
ATOM 594 O O . PRO A 1 74 ? -10.864 12.665 8.011 1.00 52.31 74 PRO A O 1
ATOM 597 N N . PRO A 1 75 ? -11.330 10.444 8.083 1.00 54.66 75 PRO A N 1
ATOM 598 C CA . PRO A 1 75 ? -11.226 10.251 6.642 1.00 54.66 75 PRO A CA 1
ATOM 599 C C . PRO A 1 75 ? -12.206 11.184 5.922 1.00 54.66 75 PRO A C 1
ATOM 601 O O . PRO A 1 75 ? -13.307 11.436 6.415 1.00 54.66 75 PRO A O 1
ATOM 604 N N . SER A 1 76 ? -11.801 11.739 4.776 1.00 58.22 76 SER A N 1
ATOM 605 C CA . SER A 1 76 ? -12.722 12.553 3.979 1.00 58.22 76 SER A CA 1
ATOM 606 C C . SER A 1 76 ? -13.815 11.668 3.372 1.00 58.22 76 SER A C 1
ATOM 608 O O . SER A 1 76 ? -13.594 10.489 3.102 1.00 58.22 76 SER A O 1
ATOM 610 N N . ASP A 1 77 ? -14.974 12.254 3.072 1.00 63.94 77 ASP A N 1
ATOM 611 C CA . ASP A 1 77 ? -16.040 11.578 2.316 1.00 63.94 77 ASP A CA 1
ATOM 612 C C . ASP A 1 77 ? -15.666 11.338 0.831 1.00 63.94 77 ASP A C 1
ATOM 614 O O . ASP A 1 77 ? -16.468 10.817 0.060 1.00 63.94 77 ASP A O 1
ATOM 618 N N . ASP A 1 78 ? -14.451 11.722 0.422 1.00 74.69 78 ASP A N 1
ATOM 619 C CA . ASP A 1 78 ? -13.948 11.734 -0.957 1.00 74.69 78 ASP A CA 1
ATOM 620 C C . ASP A 1 78 ? -12.841 10.679 -1.163 1.00 74.69 78 ASP A C 1
ATOM 622 O O . ASP A 1 78 ? -11.746 10.945 -1.668 1.00 74.69 78 ASP A O 1
ATOM 626 N N . VAL A 1 79 ? -13.104 9.457 -0.696 1.00 76.88 79 VAL A N 1
ATOM 627 C CA . VAL A 1 79 ? -12.208 8.301 -0.840 1.00 76.88 79 VAL A CA 1
ATOM 628 C C . VAL A 1 79 ? -12.806 7.324 -1.848 1.00 76.88 79 VAL A C 1
ATOM 630 O O . VAL A 1 79 ? -13.829 6.695 -1.588 1.00 76.88 79 VAL A O 1
ATOM 633 N N . GLU A 1 80 ? -12.139 7.151 -2.992 1.00 84.00 80 GLU A N 1
ATOM 634 C CA . GLU A 1 80 ? -12.542 6.176 -4.024 1.00 84.00 80 GLU A CA 1
ATOM 635 C C . GLU A 1 80 ? -11.633 4.934 -4.049 1.00 84.00 80 GLU A C 1
ATOM 637 O O . GLU A 1 80 ? -11.889 3.971 -4.780 1.00 84.00 80 GLU A O 1
ATOM 642 N N . SER A 1 81 ? -10.557 4.933 -3.256 1.00 84.94 81 SER A N 1
ATOM 643 C CA . SER A 1 81 ? -9.660 3.788 -3.095 1.00 84.94 81 SER A CA 1
ATOM 644 C C . SER A 1 81 ? -10.019 2.941 -1.884 1.00 84.94 81 SER A C 1
ATOM 646 O O . SER A 1 81 ? -9.897 3.379 -0.745 1.00 84.94 81 SER A O 1
ATOM 648 N N . THR A 1 82 ? -10.406 1.692 -2.133 1.00 81.81 82 THR A N 1
ATOM 649 C CA . THR A 1 82 ? -10.627 0.687 -1.088 1.00 81.81 82 THR A CA 1
ATOM 650 C C . THR A 1 82 ? -9.314 0.052 -0.628 1.00 81.81 82 THR A C 1
ATOM 652 O O . THR A 1 82 ? -8.255 0.222 -1.245 1.00 81.81 82 THR A O 1
ATOM 655 N N . GLU A 1 83 ? -9.390 -0.758 0.429 1.00 82.31 83 GLU A N 1
ATOM 656 C CA . GLU A 1 83 ? -8.266 -1.581 0.869 1.00 82.31 83 GLU A CA 1
ATOM 657 C C . GLU A 1 83 ? -7.738 -2.456 -0.282 1.00 82.31 83 GLU A C 1
ATOM 659 O O . GLU A 1 83 ? -8.494 -3.148 -0.968 1.00 82.31 83 GLU A O 1
ATOM 664 N N . THR A 1 84 ? -6.424 -2.400 -0.507 1.00 88.19 84 THR A N 1
ATOM 665 C CA . THR A 1 84 ? -5.753 -3.085 -1.616 1.00 88.19 84 THR A CA 1
ATOM 666 C C . THR A 1 84 ? -4.797 -4.144 -1.076 1.00 88.19 84 THR A C 1
ATOM 668 O O . THR A 1 84 ? -3.806 -3.836 -0.413 1.00 88.19 84 THR A O 1
ATOM 671 N N . TYR A 1 85 ? -5.070 -5.409 -1.396 1.00 87.56 85 TYR A N 1
ATOM 672 C CA . TYR A 1 85 ? -4.277 -6.551 -0.944 1.00 87.56 85 TYR A CA 1
ATOM 673 C C . TYR A 1 85 ? -3.216 -6.951 -1.975 1.00 87.56 85 TYR A C 1
ATOM 675 O O . TYR A 1 85 ? -3.505 -7.117 -3.157 1.00 87.56 85 TYR A O 1
ATOM 683 N N . VAL A 1 86 ? -1.982 -7.182 -1.513 1.00 92.50 86 VAL A N 1
ATOM 684 C CA . VAL A 1 86 ? -0.854 -7.580 -2.383 1.00 92.50 86 VAL A CA 1
ATOM 685 C C . VAL A 1 86 ? -0.608 -9.091 -2.445 1.00 92.50 86 VAL A C 1
ATOM 687 O O . VAL A 1 86 ? 0.173 -9.559 -3.274 1.00 92.50 86 VAL A O 1
ATOM 690 N N . GLY A 1 87 ? -1.228 -9.862 -1.547 1.00 90.44 87 GLY A N 1
ATOM 691 C CA . GLY A 1 87 ? -1.158 -11.324 -1.530 1.00 90.44 87 GLY A CA 1
ATOM 692 C C . GLY A 1 87 ? -2.104 -11.955 -2.547 1.00 90.44 87 GLY A C 1
ATOM 693 O O . GLY A 1 87 ? -3.218 -11.471 -2.740 1.00 90.44 87 GLY A O 1
ATOM 694 N N . TYR A 1 88 ? -1.693 -13.057 -3.180 1.00 91.19 88 TYR A N 1
ATOM 695 C CA . TYR A 1 88 ? -2.435 -13.612 -4.320 1.00 91.19 88 TYR A CA 1
ATOM 696 C C . TYR A 1 88 ? -3.851 -14.108 -3.985 1.00 91.19 88 TYR A C 1
ATOM 698 O O . TYR A 1 88 ? -4.634 -14.320 -4.904 1.00 91.19 88 TYR A O 1
ATOM 706 N N . ALA A 1 89 ? -4.190 -14.330 -2.710 1.00 80.06 89 ALA A N 1
ATOM 707 C CA . ALA A 1 89 ? -5.511 -14.826 -2.317 1.00 80.06 89 ALA A CA 1
ATOM 708 C C . ALA A 1 89 ? -6.608 -13.754 -2.387 1.00 80.06 89 ALA A C 1
ATOM 710 O O . ALA A 1 89 ? -7.778 -14.097 -2.530 1.00 80.06 89 ALA A O 1
ATOM 711 N N . ARG A 1 90 ? -6.233 -12.475 -2.268 1.00 85.12 90 ARG A N 1
ATOM 712 C CA . ARG A 1 90 ? -7.152 -11.322 -2.265 1.00 85.12 90 ARG A CA 1
ATOM 713 C C . ARG A 1 90 ? -6.737 -10.220 -3.240 1.00 85.12 90 ARG A C 1
ATOM 715 O O . ARG A 1 90 ? -7.354 -9.164 -3.271 1.00 85.12 90 ARG A O 1
ATOM 722 N N . ALA A 1 91 ? -5.662 -10.435 -3.994 1.00 90.31 91 ALA A N 1
ATOM 723 C CA . ALA A 1 91 ? -5.149 -9.440 -4.913 1.00 90.31 91 ALA A CA 1
ATOM 724 C C . ALA A 1 91 ? -6.130 -9.180 -6.056 1.00 90.31 91 ALA A C 1
ATOM 726 O O . ALA A 1 91 ? -6.400 -10.053 -6.881 1.00 90.31 91 ALA A O 1
ATOM 727 N N . GLU A 1 92 ? -6.565 -7.932 -6.145 1.00 92.38 92 GLU A N 1
ATOM 728 C CA . GLU A 1 92 ? -7.347 -7.393 -7.250 1.00 92.38 92 GLU A CA 1
ATOM 729 C C . GLU A 1 92 ? -6.574 -6.250 -7.913 1.00 92.38 92 GLU A C 1
ATOM 731 O O . GLU A 1 92 ? -5.633 -5.707 -7.334 1.00 92.38 92 GLU A O 1
ATOM 736 N N . ASN A 1 93 ? -6.943 -5.895 -9.147 1.00 95.44 93 ASN A N 1
ATOM 737 C CA . ASN A 1 93 ? -6.391 -4.739 -9.870 1.00 95.44 93 ASN A CA 1
ATOM 738 C C . ASN A 1 93 ? -4.854 -4.731 -10.041 1.00 95.44 93 ASN A C 1
ATOM 740 O O . ASN A 1 93 ? -4.239 -3.678 -10.225 1.00 95.44 93 ASN A O 1
ATOM 744 N N . PHE A 1 94 ? -4.225 -5.911 -10.032 1.00 97.50 94 PHE A N 1
ATOM 745 C CA . PHE A 1 94 ? -2.802 -6.065 -10.329 1.00 97.50 94 PHE A CA 1
ATOM 746 C C . PHE A 1 94 ? -2.519 -5.826 -11.818 1.00 97.50 94 PHE A C 1
ATOM 748 O O . PHE A 1 94 ? -3.081 -6.501 -12.681 1.00 97.50 94 PHE A O 1
ATOM 755 N N . ALA A 1 95 ? -1.624 -4.885 -12.113 1.00 97.94 95 ALA A N 1
ATOM 756 C CA . ALA A 1 95 ? -1.422 -4.329 -13.449 1.00 97.94 95 ALA A CA 1
ATOM 757 C C . ALA A 1 95 ? 0.015 -4.444 -13.984 1.00 97.94 95 ALA A C 1
ATOM 759 O O . ALA A 1 95 ? 0.287 -3.946 -15.078 1.00 97.94 95 ALA A O 1
ATOM 760 N N . SER A 1 96 ? 0.949 -5.096 -13.273 1.00 97.94 96 SER A N 1
ATOM 761 C CA . SER A 1 96 ? 2.256 -5.401 -13.883 1.00 97.94 96 SER A CA 1
ATOM 762 C C . SER A 1 96 ? 2.080 -6.225 -15.170 1.00 97.94 96 SER A C 1
ATOM 764 O O . SER A 1 96 ? 1.173 -7.058 -15.237 1.00 97.94 96 SER A O 1
ATOM 766 N N . PRO A 1 97 ? 2.951 -6.046 -16.184 1.00 97.62 97 PRO A N 1
ATOM 767 C CA . PRO A 1 97 ? 2.849 -6.777 -17.449 1.00 97.62 97 PRO A CA 1
ATOM 768 C C . PRO A 1 97 ? 2.917 -8.299 -17.279 1.00 97.62 97 PRO A C 1
ATOM 770 O O . PRO A 1 97 ? 2.294 -9.057 -18.025 1.00 97.62 97 PRO A O 1
ATOM 773 N N . GLU A 1 98 ? 3.698 -8.767 -16.307 1.00 97.81 98 GLU A N 1
ATOM 774 C CA . GLU A 1 98 ? 3.822 -10.180 -15.997 1.00 97.81 98 GLU A CA 1
ATOM 775 C C . GLU A 1 98 ? 2.648 -10.665 -15.146 1.00 97.81 98 GLU A C 1
ATOM 777 O O . GLU A 1 98 ? 2.289 -10.055 -14.142 1.00 97.81 98 GLU A O 1
ATOM 782 N N . ARG A 1 99 ? 2.113 -11.849 -15.468 1.00 95.31 99 ARG A N 1
ATOM 783 C CA . ARG A 1 99 ? 1.121 -12.505 -14.604 1.00 95.31 99 ARG A CA 1
ATOM 784 C C . ARG A 1 99 ? 1.668 -12.708 -13.192 1.00 95.31 99 ARG A C 1
ATOM 786 O O . ARG A 1 99 ? 2.811 -13.156 -13.036 1.00 95.31 99 ARG A O 1
ATOM 793 N N . MET A 1 100 ? 0.809 -12.463 -12.204 1.00 95.56 100 MET A N 1
ATOM 794 C CA . MET A 1 100 ? 1.078 -12.761 -10.802 1.00 95.56 100 MET A CA 1
ATOM 795 C C . MET A 1 100 ? 1.435 -14.242 -10.635 1.00 95.56 100 MET A C 1
ATOM 797 O O . MET A 1 100 ? 0.739 -15.123 -11.139 1.00 95.56 100 MET A O 1
ATOM 801 N N . ALA A 1 101 ? 2.544 -14.510 -9.950 1.00 95.06 101 ALA A N 1
ATOM 802 C CA . ALA A 1 101 ? 3.001 -15.858 -9.645 1.00 95.06 101 ALA A CA 1
ATOM 803 C C . ALA A 1 101 ? 2.792 -16.182 -8.164 1.00 95.06 101 ALA A C 1
ATOM 805 O O . ALA A 1 101 ? 3.390 -15.542 -7.300 1.00 95.06 101 ALA A O 1
ATOM 806 N N . SER A 1 102 ? 1.982 -17.204 -7.891 1.00 95.88 102 SER A N 1
ATOM 807 C CA . SER A 1 102 ? 1.707 -17.697 -6.541 1.00 95.88 102 SER A CA 1
ATOM 808 C C . SER A 1 102 ? 2.879 -18.513 -5.996 1.00 95.88 102 SER A C 1
ATOM 810 O O . SER A 1 102 ? 3.358 -19.438 -6.650 1.00 95.88 102 SER A O 1
ATOM 812 N N . ASP A 1 103 ? 3.364 -18.147 -4.810 1.00 95.88 103 ASP A N 1
ATOM 813 C CA . ASP A 1 103 ? 4.436 -18.803 -4.044 1.00 95.88 103 ASP A CA 1
ATOM 814 C C . ASP A 1 103 ? 5.783 -18.979 -4.763 1.00 95.88 103 ASP A C 1
ATOM 816 O O . ASP A 1 103 ? 6.704 -19.622 -4.247 1.00 95.88 103 ASP A O 1
ATOM 820 N N . ALA A 1 104 ? 5.957 -18.310 -5.899 1.00 96.50 104 ALA A N 1
ATOM 821 C CA . ALA A 1 104 ? 7.172 -18.327 -6.694 1.00 96.50 104 ALA A CA 1
ATOM 822 C C . ALA A 1 104 ? 7.812 -16.938 -6.760 1.00 96.50 104 ALA A C 1
ATOM 824 O O . ALA A 1 104 ? 7.141 -15.905 -6.752 1.00 96.50 104 ALA A O 1
ATOM 825 N N . ARG A 1 105 ? 9.147 -16.915 -6.841 1.00 97.94 105 ARG A N 1
ATOM 826 C CA . ARG A 1 105 ? 9.885 -15.686 -7.145 1.00 97.94 105 ARG A CA 1
ATOM 827 C C . ARG A 1 105 ? 9.706 -15.358 -8.619 1.00 97.94 105 ARG A C 1
ATOM 829 O O . ARG A 1 105 ? 9.918 -16.218 -9.472 1.00 97.94 105 ARG A O 1
ATOM 836 N N . ARG A 1 106 ? 9.374 -14.108 -8.914 1.00 98.38 106 ARG A N 1
ATOM 837 C CA . ARG A 1 106 ? 9.251 -13.602 -10.279 1.00 98.38 106 ARG A CA 1
ATOM 838 C C . ARG A 1 106 ? 9.796 -12.186 -10.353 1.00 98.38 106 ARG A C 1
ATOM 840 O O . ARG A 1 106 ? 9.633 -11.413 -9.414 1.00 98.38 106 ARG A O 1
ATOM 847 N N . ASN A 1 107 ? 10.472 -11.883 -11.455 1.00 98.44 107 ASN A N 1
ATOM 848 C CA . ASN A 1 107 ? 10.831 -10.514 -11.786 1.00 98.44 107 ASN A CA 1
ATOM 849 C C . ASN A 1 107 ? 9.623 -9.836 -12.435 1.00 98.44 107 ASN A C 1
ATOM 851 O O . ASN A 1 107 ? 9.061 -10.395 -13.375 1.00 98.44 107 ASN A O 1
ATOM 855 N N . TYR A 1 108 ? 9.246 -8.675 -11.916 1.00 98.44 108 TYR A N 1
ATOM 856 C CA . TYR A 1 108 ? 8.164 -7.850 -12.435 1.00 98.44 108 TYR A CA 1
ATOM 857 C C . TYR A 1 108 ? 8.716 -6.544 -12.993 1.00 98.44 108 TYR A C 1
ATOM 859 O O . TYR A 1 108 ? 9.733 -6.025 -12.511 1.00 98.44 108 TYR A O 1
ATOM 867 N N . SER A 1 109 ? 8.014 -6.008 -13.981 1.00 98.12 109 SER A N 1
ATOM 868 C CA . SER A 1 109 ? 8.301 -4.722 -14.601 1.00 98.12 109 SER A CA 1
ATOM 869 C C . SER A 1 109 ? 7.234 -3.706 -14.206 1.00 98.12 109 SER A C 1
ATOM 871 O O . SER A 1 109 ? 6.058 -4.048 -14.056 1.00 98.12 109 SER A O 1
ATOM 873 N N . SER A 1 110 ? 7.633 -2.439 -14.060 1.00 96.25 110 SER A N 1
ATOM 874 C CA . SER A 1 110 ? 6.674 -1.370 -13.781 1.00 96.25 110 SER A CA 1
ATOM 875 C C . SER A 1 110 ? 5.600 -1.302 -14.876 1.00 96.25 110 SER A C 1
ATOM 877 O O . SER A 1 110 ? 5.958 -1.278 -16.059 1.00 96.25 110 SER A O 1
ATOM 879 N N . PRO A 1 111 ? 4.307 -1.210 -14.521 1.00 95.38 111 PRO A N 1
ATOM 880 C CA . PRO A 1 111 ? 3.272 -0.888 -15.492 1.00 95.38 111 PRO A CA 1
ATOM 881 C C . PRO A 1 111 ? 3.541 0.483 -16.118 1.00 95.38 111 PRO A C 1
ATOM 883 O O . PRO A 1 111 ? 3.967 1.413 -15.431 1.00 95.38 111 PRO A O 1
ATOM 886 N N . ALA A 1 112 ? 3.292 0.615 -17.423 1.00 93.69 112 ALA A N 1
ATOM 887 C CA . ALA A 1 112 ? 3.484 1.883 -18.131 1.00 93.69 112 ALA A CA 1
ATOM 888 C C . ALA A 1 112 ? 2.460 2.944 -17.699 1.00 93.69 112 ALA A C 1
ATOM 890 O O . ALA A 1 112 ? 2.768 4.134 -17.666 1.00 93.69 112 ALA A O 1
ATOM 891 N N . GLN A 1 113 ? 1.243 2.504 -17.375 1.00 94.12 113 GLN A N 1
ATOM 892 C CA . GLN A 1 113 ? 0.135 3.325 -16.899 1.00 94.12 113 GLN A CA 1
ATOM 893 C C . GLN A 1 113 ? -0.695 2.515 -15.901 1.00 94.12 113 GLN A C 1
ATOM 895 O O . GLN A 1 113 ? -0.762 1.291 -15.999 1.00 94.12 113 GLN A O 1
ATOM 900 N N . LEU A 1 114 ? -1.328 3.211 -14.961 1.00 96.94 114 LEU A N 1
ATOM 901 C CA . LEU A 1 114 ? -2.250 2.642 -13.984 1.00 96.94 114 LEU A CA 1
ATOM 902 C C . LEU A 1 114 ? -3.594 3.361 -14.104 1.00 96.94 114 LEU A C 1
ATOM 904 O O . LEU A 1 114 ? -3.624 4.595 -14.133 1.00 96.94 114 LEU A O 1
ATOM 908 N N . ALA A 1 115 ? -4.689 2.603 -14.157 1.00 97.38 115 ALA A N 1
ATOM 909 C CA . ALA A 1 115 ? -6.021 3.127 -13.872 1.00 97.38 115 ALA A CA 1
ATOM 910 C C . ALA A 1 115 ? -6.199 3.327 -12.356 1.00 97.38 115 ALA A C 1
ATOM 912 O O . ALA A 1 115 ? -5.371 2.873 -11.565 1.00 97.38 115 ALA A O 1
ATOM 913 N N . LEU A 1 116 ? -7.249 4.045 -11.945 1.00 96.19 116 LEU A N 1
ATOM 914 C CA . LEU A 1 116 ? -7.564 4.206 -10.522 1.00 96.19 116 LEU A CA 1
ATOM 915 C C . LEU A 1 116 ? -7.690 2.826 -9.851 1.00 96.19 116 LEU A C 1
ATOM 917 O O . LEU A 1 116 ? -8.243 1.899 -10.441 1.00 96.19 116 LEU A O 1
ATOM 921 N N . ASN A 1 117 ? -7.141 2.702 -8.643 1.00 93.31 117 ASN A N 1
ATOM 922 C CA . ASN A 1 117 ? -7.093 1.488 -7.823 1.00 93.31 117 ASN A CA 1
ATOM 923 C C . ASN A 1 117 ? -6.253 0.342 -8.404 1.00 93.31 117 ASN A C 1
ATOM 925 O O . ASN A 1 117 ? -6.258 -0.761 -7.860 1.00 93.31 117 ASN A O 1
ATOM 929 N N . GLN A 1 118 ? -5.489 0.586 -9.474 1.00 97.81 118 GLN A N 1
ATOM 930 C CA . GLN A 1 118 ? -4.521 -0.380 -9.979 1.00 97.81 118 GLN A CA 1
ATOM 931 C C . GLN A 1 118 ? -3.151 -0.198 -9.345 1.00 97.81 118 GLN A C 1
ATOM 933 O O . GLN A 1 118 ? -2.675 0.921 -9.130 1.00 97.81 118 GLN A O 1
ATOM 938 N N . TRP A 1 119 ? -2.478 -1.325 -9.135 1.00 97.94 119 TRP A N 1
ATOM 939 C CA . TRP A 1 119 ? -1.129 -1.373 -8.591 1.00 97.94 119 TRP A CA 1
ATOM 940 C C . TRP A 1 119 ? -0.241 -2.352 -9.355 1.00 97.94 119 TRP A C 1
ATOM 942 O O . TRP A 1 119 ? -0.707 -3.247 -10.058 1.00 97.94 119 TRP A O 1
ATOM 952 N N . GLY A 1 120 ? 1.070 -2.191 -9.224 1.00 98.00 120 GLY A N 1
ATOM 953 C CA . GLY A 1 120 ? 2.051 -3.062 -9.855 1.00 98.00 120 GLY A C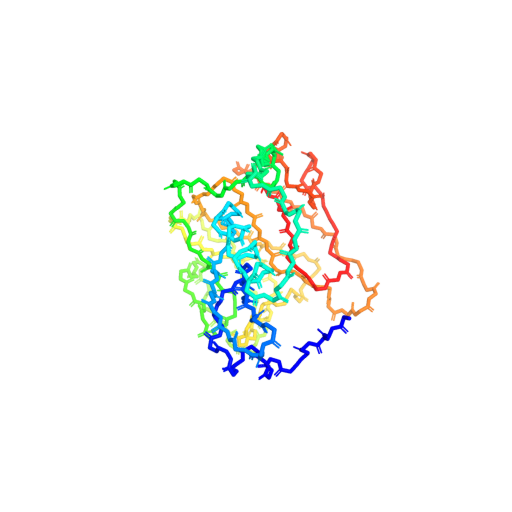A 1
ATOM 954 C C . GLY A 1 120 ? 3.382 -3.073 -9.120 1.00 98.00 120 GLY A C 1
ATOM 955 O O . GLY A 1 120 ? 3.643 -2.264 -8.231 1.00 98.00 120 GLY A O 1
ATOM 956 N N . LEU A 1 121 ? 4.234 -4.012 -9.511 1.00 98.38 121 LEU A N 1
ATOM 957 C CA . LEU A 1 121 ? 5.541 -4.259 -8.922 1.00 98.38 121 LEU A CA 1
ATOM 958 C C . LEU A 1 121 ? 6.659 -4.059 -9.944 1.00 98.38 121 LEU A C 1
ATOM 960 O O . LEU A 1 121 ? 6.501 -4.323 -11.131 1.00 98.38 121 LEU A O 1
ATOM 964 N N . SER A 1 122 ? 7.828 -3.667 -9.447 1.00 98.06 122 SER A N 1
ATOM 965 C CA . SER A 1 122 ? 9.098 -3.739 -10.170 1.00 98.06 122 SER A CA 1
ATOM 966 C C . SER A 1 122 ? 10.142 -4.442 -9.311 1.00 98.06 122 SER A C 1
ATOM 968 O O . SER A 1 122 ? 10.226 -4.187 -8.107 1.00 98.06 122 SER A O 1
ATOM 970 N N . GLY A 1 123 ? 10.979 -5.272 -9.933 1.00 98.25 123 GLY A N 1
ATOM 971 C CA . GLY A 1 123 ? 12.016 -6.063 -9.261 1.00 98.25 123 GLY A CA 1
ATOM 972 C C . GLY A 1 123 ? 11.582 -7.506 -8.996 1.00 98.25 123 GLY A C 1
ATOM 973 O O . GLY A 1 123 ? 10.539 -7.953 -9.473 1.00 98.25 123 GLY A O 1
ATOM 974 N N . VAL A 1 124 ? 12.384 -8.255 -8.235 1.00 98.44 124 VAL A N 1
ATOM 975 C CA . VAL A 1 124 ? 12.105 -9.668 -7.953 1.00 98.44 124 VAL A CA 1
ATOM 976 C C . VAL A 1 124 ? 11.274 -9.779 -6.686 1.00 98.44 124 VAL A C 1
ATOM 978 O O . VAL A 1 124 ? 11.759 -9.464 -5.604 1.00 98.44 124 VAL A O 1
ATOM 981 N N . TRP A 1 125 ? 10.052 -10.289 -6.801 1.00 98.44 125 TRP A N 1
ATOM 982 C CA . TRP A 1 125 ? 9.128 -10.464 -5.682 1.00 98.44 125 TRP A CA 1
ATOM 983 C C . TRP A 1 125 ? 8.704 -11.922 -5.544 1.00 98.44 125 TRP A C 1
ATOM 985 O O . TRP A 1 125 ? 8.535 -12.632 -6.538 1.00 98.44 125 TRP A O 1
ATOM 995 N N . LYS A 1 126 ? 8.518 -12.373 -4.302 1.00 98.00 126 LYS A N 1
ATOM 996 C CA . LYS A 1 126 ? 7.762 -13.587 -3.983 1.00 98.00 126 LYS A CA 1
ATOM 997 C C . LYS A 1 126 ? 6.400 -13.165 -3.448 1.00 98.00 126 LYS A C 1
ATOM 999 O O . LYS A 1 126 ? 6.347 -12.504 -2.414 1.00 98.00 126 LYS A O 1
ATOM 1004 N N . ILE A 1 127 ? 5.326 -13.570 -4.116 1.00 96.88 127 ILE A N 1
ATOM 1005 C CA . ILE A 1 127 ? 3.958 -13.287 -3.674 1.00 96.88 127 ILE A CA 1
ATOM 1006 C C . ILE A 1 127 ? 3.408 -14.556 -3.026 1.00 96.88 127 ILE A C 1
ATOM 1008 O O . ILE A 1 127 ? 3.254 -15.580 -3.685 1.00 96.88 127 ILE A O 1
ATOM 1012 N N . ALA A 1 128 ? 3.193 -14.501 -1.718 1.00 92.12 128 ALA A N 1
ATOM 1013 C CA . ALA A 1 128 ? 2.509 -15.526 -0.939 1.00 92.12 128 ALA A CA 1
ATOM 1014 C C . ALA A 1 128 ? 1.004 -15.212 -0.860 1.00 92.12 128 ALA A C 1
ATOM 1016 O O . ALA A 1 128 ? 0.559 -14.169 -1.341 1.00 92.12 128 ALA A O 1
ATOM 1017 N N . SER A 1 129 ? 0.235 -16.103 -0.228 1.00 86.69 129 SER A N 1
ATOM 1018 C CA . SER A 1 129 ? -1.230 -15.994 -0.117 1.00 86.69 129 SER A CA 1
ATOM 1019 C C . SER A 1 129 ? -1.693 -14.613 0.362 1.00 86.69 129 SER A C 1
ATOM 1021 O O . SER A 1 129 ? -2.562 -14.005 -0.251 1.00 86.69 129 SER A O 1
ATOM 1023 N N . GLU A 1 130 ? -1.050 -14.074 1.401 1.00 80.44 130 GLU A N 1
ATOM 1024 C CA . GLU A 1 130 ? -1.490 -12.843 2.081 1.00 80.44 130 GLU A CA 1
ATOM 1025 C C . GLU A 1 130 ? -0.492 -11.681 1.966 1.00 80.44 130 GLU A C 1
ATOM 1027 O O . GLU A 1 130 ? -0.782 -10.570 2.394 1.00 80.44 130 GLU A O 1
ATOM 1032 N N . LYS A 1 131 ? 0.701 -11.907 1.401 1.00 87.94 131 LYS A N 1
ATOM 1033 C CA . LYS A 1 131 ? 1.769 -10.896 1.375 1.00 87.94 131 LYS A CA 1
ATOM 1034 C C . LYS A 1 131 ? 2.677 -11.013 0.162 1.00 87.94 131 LYS A C 1
ATOM 1036 O O . LYS A 1 131 ? 2.896 -12.106 -0.353 1.00 87.94 131 LYS A O 1
ATOM 1041 N N . ALA A 1 132 ? 3.319 -9.909 -0.202 1.00 95.38 132 ALA A N 1
ATOM 1042 C CA . ALA A 1 132 ? 4.423 -9.881 -1.153 1.00 95.38 132 ALA A CA 1
ATOM 1043 C C . ALA A 1 132 ? 5.738 -9.560 -0.428 1.00 95.38 132 ALA A C 1
ATOM 1045 O O . ALA A 1 132 ? 5.791 -8.701 0.447 1.00 95.38 132 ALA A O 1
ATOM 1046 N N . THR A 1 133 ? 6.818 -10.264 -0.765 1.00 96.44 133 THR A N 1
ATOM 1047 C CA . THR A 1 133 ? 8.152 -10.043 -0.192 1.00 96.44 133 THR A CA 1
ATOM 1048 C C . THR A 1 133 ? 9.146 -9.730 -1.298 1.00 96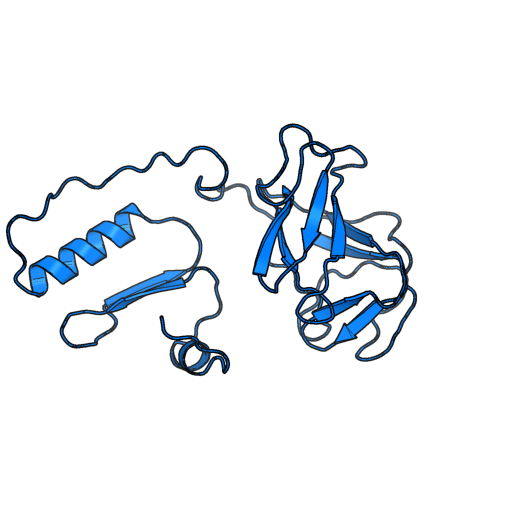.44 133 THR A C 1
ATOM 1050 O O . THR A 1 133 ? 9.302 -10.518 -2.238 1.00 96.44 133 THR A O 1
ATOM 1053 N N . LEU A 1 134 ? 9.837 -8.598 -1.170 1.00 97.12 134 LEU A N 1
ATOM 1054 C CA . LEU A 1 134 ? 10.916 -8.217 -2.070 1.00 97.12 134 LEU A CA 1
ATOM 1055 C C . LEU A 1 134 ? 12.094 -9.188 -1.892 1.00 97.12 134 LEU A C 1
ATOM 1057 O O . LEU A 1 134 ? 12.583 -9.402 -0.785 1.00 97.12 134 LEU A O 1
ATOM 1061 N N . ALA A 1 135 ? 12.524 -9.806 -2.987 1.00 96.31 135 ALA A N 1
ATOM 1062 C CA . ALA A 1 135 ? 13.599 -10.794 -3.027 1.00 96.31 135 ALA A CA 1
ATOM 1063 C C . ALA A 1 135 ? 14.876 -10.275 -3.715 1.00 96.31 135 ALA A C 1
ATOM 1065 O O . ALA A 1 135 ? 15.904 -10.950 -3.659 1.00 96.31 135 ALA A O 1
ATOM 1066 N N . SER A 1 136 ? 14.824 -9.107 -4.362 1.00 94.81 136 SER A N 1
ATOM 1067 C CA . SER A 1 136 ? 15.987 -8.369 -4.875 1.00 94.81 136 SER A CA 1
ATOM 1068 C C . SER A 1 136 ? 16.407 -7.236 -3.930 1.00 94.81 136 SER A C 1
ATOM 1070 O O . SER A 1 136 ? 15.661 -6.856 -3.038 1.00 94.81 136 SER A O 1
ATOM 1072 N N . THR A 1 137 ? 17.595 -6.656 -4.137 1.00 92.56 137 THR A N 1
ATOM 1073 C CA . THR A 1 137 ? 18.096 -5.518 -3.335 1.00 92.56 137 THR A CA 1
ATOM 1074 C C . THR A 1 137 ? 17.212 -4.276 -3.447 1.00 92.56 137 THR A C 1
ATOM 1076 O O . THR A 1 137 ? 17.048 -3.540 -2.482 1.00 92.56 137 THR A O 1
ATOM 1079 N N . HIS A 1 138 ? 16.642 -4.048 -4.630 1.00 93.81 138 HIS A N 1
ATOM 1080 C CA . HIS A 1 138 ? 15.743 -2.934 -4.906 1.00 93.81 138 HIS A CA 1
ATOM 1081 C C . HIS A 1 138 ? 14.470 -3.455 -5.562 1.00 93.81 138 HIS A C 1
ATOM 1083 O O . HIS A 1 138 ? 14.499 -4.446 -6.301 1.00 93.81 138 HIS A O 1
ATOM 1089 N N . GLY A 1 139 ? 13.371 -2.754 -5.320 1.00 96.75 139 GLY A N 1
ATOM 1090 C CA . GLY A 1 139 ? 12.094 -2.967 -5.977 1.00 96.75 139 GLY A CA 1
ATOM 1091 C C . GLY A 1 139 ? 11.191 -1.762 -5.777 1.00 96.75 139 GLY A C 1
ATOM 1092 O O . GLY A 1 139 ? 11.522 -0.852 -5.018 1.00 96.75 139 GLY A O 1
ATOM 1093 N N . LYS A 1 140 ? 10.071 -1.740 -6.494 1.00 97.31 140 LYS A N 1
ATOM 1094 C CA . LYS A 1 140 ? 9.072 -0.675 -6.392 1.00 97.31 140 LYS A CA 1
ATOM 1095 C C . LYS A 1 140 ? 7.682 -1.273 -6.319 1.00 97.31 140 LYS A C 1
ATOM 1097 O O . LYS A 1 140 ? 7.434 -2.318 -6.921 1.00 97.31 140 LYS A O 1
ATOM 1102 N N . ILE A 1 141 ? 6.806 -0.559 -5.631 1.00 97.50 141 ILE A N 1
ATOM 1103 C CA . ILE A 1 141 ? 5.360 -0.720 -5.700 1.00 97.50 141 ILE A CA 1
ATOM 1104 C C . ILE A 1 141 ? 4.848 0.569 -6.334 1.00 97.50 141 ILE A C 1
ATOM 1106 O O . ILE A 1 141 ? 5.239 1.657 -5.916 1.00 97.50 141 ILE A O 1
ATOM 1110 N N . LEU A 1 142 ? 4.054 0.446 -7.389 1.00 97.69 142 LEU A N 1
ATOM 1111 C CA . LEU A 1 142 ? 3.366 1.566 -8.014 1.00 97.69 142 LEU A CA 1
ATOM 1112 C C . LEU A 1 142 ? 1.887 1.394 -7.711 1.00 97.69 142 LEU A C 1
ATOM 1114 O O . LEU A 1 142 ? 1.369 0.297 -7.895 1.00 97.69 142 LEU A O 1
ATOM 1118 N N . PHE A 1 143 ? 1.221 2.454 -7.271 1.00 97.19 143 PHE A N 1
ATOM 1119 C CA . PHE A 1 143 ? -0.203 2.435 -6.967 1.00 97.19 143 PHE A CA 1
ATOM 1120 C C . PHE A 1 143 ? -0.819 3.763 -7.386 1.00 97.19 143 PHE A C 1
ATOM 1122 O O . PHE A 1 143 ? -0.267 4.821 -7.083 1.00 97.19 143 PHE A O 1
ATOM 1129 N N . ARG A 1 144 ? -1.937 3.708 -8.111 1.00 96.94 144 ARG A N 1
ATOM 1130 C CA . ARG A 1 144 ? -2.751 4.886 -8.398 1.00 96.94 144 ARG A CA 1
ATOM 1131 C C . ARG A 1 144 ? -3.984 4.838 -7.509 1.00 96.94 144 ARG A C 1
ATOM 1133 O O . ARG A 1 144 ? -4.789 3.922 -7.641 1.00 96.94 144 ARG A O 1
ATOM 1140 N N . PHE A 1 145 ? -4.131 5.843 -6.660 1.00 94.19 145 PHE A N 1
ATOM 1141 C CA . PHE A 1 145 ? -5.168 5.913 -5.638 1.00 94.19 145 PHE A CA 1
ATOM 1142 C C . PHE A 1 145 ? -5.900 7.262 -5.672 1.00 94.19 145 PHE A C 1
ATOM 1144 O O . PHE A 1 145 ? -5.470 8.185 -6.367 1.00 94.19 145 PHE A O 1
ATOM 1151 N N . HIS A 1 146 ? -6.999 7.346 -4.926 1.00 92.50 146 HIS A N 1
ATOM 1152 C CA . HIS A 1 146 ? -7.771 8.546 -4.632 1.00 92.50 146 HIS A CA 1
ATOM 1153 C C . HIS A 1 146 ? -8.196 8.512 -3.161 1.00 92.50 146 HIS A C 1
ATOM 1155 O O . HIS A 1 146 ? -9.175 7.860 -2.785 1.00 92.50 146 HIS A O 1
ATOM 1161 N N . ALA A 1 147 ? -7.394 9.166 -2.331 1.00 86.00 147 ALA A N 1
ATOM 1162 C CA . ALA A 1 147 ? -7.580 9.312 -0.895 1.00 86.00 147 ALA A CA 1
ATOM 1163 C C . ALA A 1 147 ? -6.733 10.499 -0.416 1.00 86.00 147 ALA A C 1
ATOM 1165 O O . ALA A 1 147 ? -5.792 10.895 -1.108 1.00 86.00 147 ALA A O 1
ATOM 11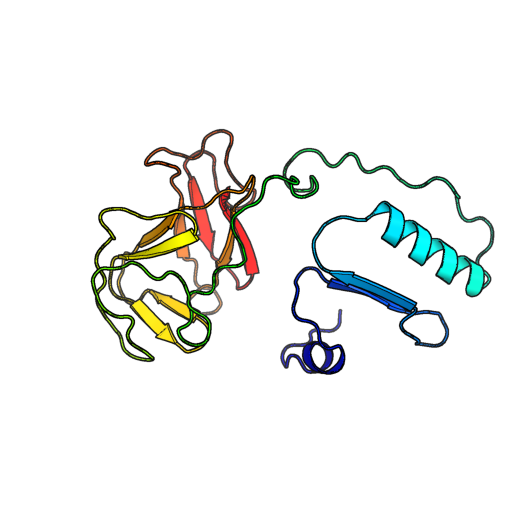66 N N . ARG A 1 148 ? -7.053 11.038 0.766 1.00 85.19 148 ARG A N 1
ATOM 1167 C CA . ARG A 1 148 ? -6.221 12.050 1.436 1.00 85.19 148 ARG A CA 1
ATOM 1168 C C . ARG A 1 148 ? -4.905 11.446 1.933 1.00 85.19 148 ARG A C 1
ATOM 1170 O O . ARG A 1 148 ? -3.851 11.994 1.645 1.00 85.19 148 ARG A O 1
ATOM 1177 N N . ASP A 1 149 ? -4.989 10.308 2.619 1.00 84.94 149 ASP A N 1
ATOM 1178 C CA . ASP A 1 149 ? -3.851 9.629 3.243 1.00 84.94 149 ASP A CA 1
ATOM 1179 C C . ASP A 1 149 ? -3.596 8.268 2.592 1.00 84.94 149 ASP A C 1
ATOM 1181 O O . ASP A 1 149 ? -4.524 7.586 2.139 1.00 84.94 149 ASP A O 1
ATOM 1185 N N . VAL A 1 150 ? -2.339 7.821 2.612 1.00 90.31 150 VAL A N 1
ATOM 1186 C CA . VAL A 1 150 ? -1.975 6.460 2.191 1.00 90.31 150 VAL A CA 1
ATOM 1187 C C . VAL A 1 150 ? -1.250 5.741 3.304 1.00 90.31 150 VAL A C 1
ATOM 1189 O O . VAL A 1 150 ? -0.149 6.110 3.707 1.00 90.31 150 VAL A O 1
ATOM 1192 N N . HIS A 1 151 ? -1.834 4.623 3.717 1.00 89.69 151 HIS A N 1
ATOM 1193 C CA . HIS A 1 151 ? -1.246 3.723 4.690 1.00 89.69 151 HIS A CA 1
ATOM 1194 C C . HIS A 1 151 ? -0.815 2.415 4.032 1.00 89.69 151 HIS A C 1
ATOM 1196 O O . HIS A 1 151 ? -1.461 1.917 3.109 1.00 89.69 151 HIS A O 1
ATOM 1202 N N . MET A 1 152 ? 0.265 1.818 4.530 1.00 91.06 152 MET A N 1
ATOM 1203 C CA . MET A 1 152 ? 0.713 0.504 4.083 1.00 91.06 152 MET A CA 1
ATOM 1204 C C . MET A 1 152 ? 1.137 -0.368 5.261 1.00 91.06 152 MET A C 1
ATOM 1206 O O . MET A 1 152 ? 1.941 0.038 6.097 1.00 91.06 152 MET A O 1
ATOM 1210 N N . VAL A 1 153 ? 0.641 -1.606 5.309 1.00 89.38 153 VAL A N 1
ATOM 1211 C CA . VAL A 1 153 ? 1.131 -2.601 6.268 1.00 89.38 153 VAL A CA 1
ATOM 1212 C C . VAL A 1 153 ? 2.455 -3.164 5.760 1.00 89.38 153 VAL A C 1
ATOM 1214 O O . VAL A 1 153 ? 2.514 -3.848 4.736 1.00 89.38 153 VAL A O 1
ATOM 1217 N N . LEU A 1 154 ? 3.532 -2.868 6.481 1.00 90.62 154 LEU A N 1
ATOM 1218 C CA . LEU A 1 154 ? 4.896 -3.253 6.133 1.00 90.62 154 LEU A CA 1
ATOM 1219 C C . LEU A 1 154 ? 5.548 -3.970 7.307 1.00 90.62 154 LEU A C 1
ATOM 1221 O O . LEU A 1 154 ? 5.201 -3.745 8.461 1.00 90.62 154 LEU A O 1
ATOM 1225 N N . GLY A 1 155 ? 6.521 -4.827 7.011 1.00 89.94 155 GLY A N 1
ATOM 1226 C CA . GLY A 1 155 ? 7.339 -5.474 8.027 1.00 89.94 155 GLY A CA 1
ATOM 1227 C C . GLY A 1 155 ? 8.699 -5.887 7.471 1.00 89.94 155 GLY A C 1
ATOM 1228 O O . GLY A 1 155 ? 8.807 -6.205 6.280 1.00 89.94 155 GLY A O 1
ATOM 1229 N N . PRO A 1 156 ? 9.750 -5.890 8.307 1.00 92.12 156 PRO A N 1
ATOM 1230 C CA . PRO A 1 156 ? 11.069 -6.317 7.874 1.00 92.12 156 PRO A CA 1
ATOM 1231 C C . PRO A 1 156 ? 11.088 -7.834 7.605 1.00 92.12 156 PRO A C 1
ATOM 1233 O O . PRO A 1 156 ? 10.302 -8.584 8.193 1.00 92.12 156 PRO A O 1
ATOM 1236 N N . PRO A 1 157 ? 12.000 -8.331 6.749 1.00 85.12 157 PRO A N 1
ATOM 1237 C CA . PRO A 1 157 ? 12.077 -9.756 6.426 1.00 85.12 157 PRO A CA 1
ATOM 1238 C C . PRO A 1 157 ? 12.444 -10.616 7.643 1.00 85.12 157 PRO A C 1
ATOM 1240 O O . PRO A 1 157 ? 12.044 -11.782 7.710 1.00 85.12 157 PRO A O 1
ATOM 1243 N N . ARG A 1 158 ? 13.187 -10.058 8.608 1.00 87.62 158 ARG A N 1
ATOM 1244 C CA . ARG A 1 158 ? 13.472 -10.676 9.907 1.00 87.62 158 ARG A CA 1
ATOM 1245 C C . ARG A 1 158 ? 13.346 -9.645 11.020 1.00 87.62 158 ARG A C 1
ATOM 1247 O O . ARG A 1 158 ? 13.575 -8.455 10.824 1.00 87.62 158 ARG A O 1
ATOM 1254 N N . LYS A 1 159 ? 13.005 -10.119 12.219 1.00 84.56 159 LYS A N 1
ATOM 1255 C CA . LYS A 1 159 ? 12.949 -9.277 13.417 1.00 84.56 159 LYS A CA 1
ATOM 1256 C C . LYS A 1 159 ? 14.328 -8.668 13.690 1.00 84.56 159 LYS A C 1
ATOM 1258 O O . LYS A 1 159 ? 15.300 -9.407 13.816 1.00 84.56 159 LYS A O 1
ATOM 1263 N N . GLY A 1 160 ? 14.377 -7.345 13.827 1.00 88.12 160 GLY A N 1
ATOM 1264 C CA . GLY A 1 160 ? 15.609 -6.589 14.066 1.00 88.12 160 GLY A CA 1
ATOM 1265 C C . GLY A 1 160 ? 16.262 -6.024 12.802 1.00 88.12 160 GLY A C 1
ATOM 1266 O O . GLY A 1 160 ? 17.134 -5.167 12.929 1.00 88.12 160 GLY A O 1
ATOM 1267 N N . ASP A 1 161 ? 15.830 -6.440 11.606 1.00 92.12 161 ASP A N 1
ATOM 1268 C CA . ASP A 1 161 ? 16.275 -5.800 10.367 1.00 92.12 161 ASP A CA 1
ATOM 1269 C C . ASP A 1 161 ? 15.632 -4.410 10.229 1.00 92.12 161 ASP A C 1
ATOM 1271 O O . ASP A 1 161 ? 14.497 -4.183 10.654 1.00 92.12 161 ASP A O 1
ATOM 1275 N N . VAL A 1 162 ? 16.352 -3.490 9.585 1.00 94.69 162 VAL A N 1
ATOM 1276 C CA . VAL A 1 162 ? 15.840 -2.172 9.193 1.00 94.69 162 VAL A CA 1
ATOM 1277 C C . VAL A 1 162 ? 15.828 -2.104 7.675 1.00 94.69 162 VAL A C 1
ATOM 1279 O O . VAL A 1 162 ? 16.871 -2.259 7.036 1.00 94.69 162 VAL A O 1
ATOM 1282 N N . VAL A 1 163 ? 14.656 -1.868 7.091 1.00 95.19 163 VAL A N 1
ATOM 1283 C CA . VAL A 1 163 ? 14.503 -1.695 5.644 1.00 95.19 163 VAL A CA 1
ATOM 1284 C C . VAL A 1 163 ? 14.181 -0.240 5.365 1.00 95.19 163 VAL A C 1
ATOM 1286 O O . VAL A 1 163 ? 13.173 0.278 5.832 1.00 95.19 163 VAL A O 1
ATOM 1289 N N . ARG A 1 164 ? 15.033 0.426 4.589 1.00 96.94 164 ARG A N 1
ATOM 1290 C CA . ARG A 1 164 ? 14.775 1.794 4.137 1.00 96.94 164 ARG A CA 1
ATOM 1291 C C . ARG A 1 164 ? 13.849 1.780 2.937 1.00 96.94 164 ARG A C 1
ATOM 1293 O O . ARG A 1 164 ? 14.019 0.957 2.038 1.00 96.94 164 ARG A O 1
ATOM 1300 N N . PHE A 1 165 ? 12.922 2.722 2.904 1.00 96.88 165 PHE A N 1
ATOM 1301 C CA . PHE A 1 165 ? 12.066 2.959 1.754 1.00 96.88 165 PHE A CA 1
ATOM 1302 C C . PHE A 1 165 ? 12.100 4.430 1.353 1.00 96.88 165 PHE A C 1
ATOM 1304 O O . PHE A 1 165 ? 12.535 5.295 2.114 1.00 96.88 165 PHE A O 1
ATOM 1311 N N . LYS A 1 166 ? 11.635 4.688 0.131 1.00 97.31 166 LYS A N 1
ATOM 1312 C CA . LYS A 1 166 ? 11.363 6.028 -0.371 1.00 97.31 166 LYS A CA 1
ATOM 1313 C C . LYS A 1 166 ? 9.991 6.048 -1.029 1.00 97.31 166 LYS A C 1
ATOM 1315 O O . LYS A 1 166 ? 9.729 5.216 -1.897 1.00 97.31 166 LYS A O 1
ATOM 1320 N N . VAL A 1 167 ? 9.167 7.011 -0.646 1.00 96.69 167 VAL A N 1
ATOM 1321 C CA . VAL A 1 167 ? 7.872 7.316 -1.251 1.00 96.69 167 VAL A CA 1
ATOM 1322 C C . VAL A 1 167 ? 8.034 8.529 -2.162 1.00 96.69 167 VAL A C 1
ATOM 1324 O O . VAL A 1 167 ? 8.809 9.445 -1.893 1.00 96.69 167 VAL A O 1
ATOM 1327 N N . THR A 1 168 ? 7.331 8.505 -3.285 1.00 96.19 168 THR A N 1
ATOM 1328 C CA . THR A 1 168 ? 7.228 9.637 -4.205 1.00 96.19 168 THR A CA 1
ATOM 1329 C C . THR A 1 168 ? 5.799 9.718 -4.692 1.00 96.19 168 THR A C 1
ATOM 1331 O O . THR A 1 168 ? 5.253 8.691 -5.103 1.00 96.19 168 THR A O 1
ATOM 1334 N N . MET A 1 169 ? 5.232 10.916 -4.726 1.00 94.19 169 MET A N 1
ATOM 1335 C CA . MET A 1 169 ? 3.901 11.156 -5.269 1.00 94.19 169 MET A CA 1
ATOM 1336 C C . MET A 1 169 ? 4.032 11.820 -6.637 1.00 94.19 169 MET A C 1
ATOM 1338 O O . MET A 1 169 ? 4.741 12.810 -6.793 1.00 94.19 169 MET A O 1
ATOM 1342 N N . ASN A 1 170 ? 3.414 11.232 -7.666 1.00 91.75 170 ASN A N 1
ATOM 1343 C CA . ASN A 1 170 ? 3.483 11.726 -9.050 1.00 91.75 170 ASN A CA 1
ATOM 1344 C C . ASN A 1 170 ? 4.920 11.989 -9.563 1.00 91.75 170 ASN A C 1
ATOM 1346 O O . ASN A 1 170 ? 5.152 12.860 -10.397 1.00 91.75 170 ASN A O 1
ATOM 1350 N N . GLY A 1 171 ? 5.898 11.219 -9.066 1.00 89.94 171 GLY A N 1
ATOM 1351 C CA . GLY A 1 171 ? 7.318 11.352 -9.412 1.00 89.94 171 GLY A CA 1
ATOM 1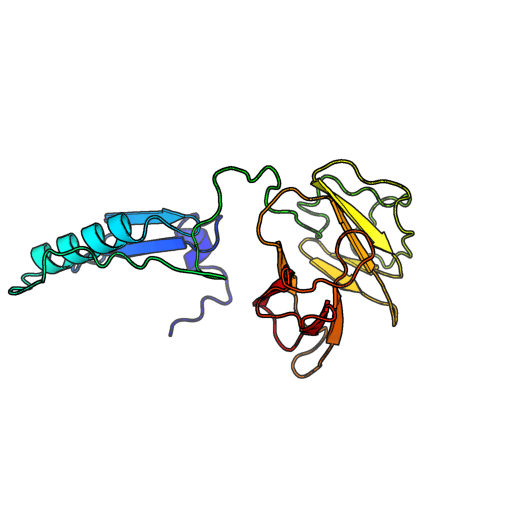352 C C . GLY A 1 171 ? 8.089 12.431 -8.637 1.00 89.94 171 GLY A C 1
ATOM 1353 O O . GLY A 1 171 ? 9.299 12.541 -8.830 1.00 89.94 171 GLY A O 1
ATOM 1354 N N . ALA A 1 172 ? 7.433 13.181 -7.750 1.00 93.38 172 ALA A N 1
ATOM 1355 C CA . ALA A 1 172 ? 8.039 14.182 -6.877 1.00 93.38 172 ALA A CA 1
ATOM 1356 C C . ALA A 1 172 ? 8.221 13.662 -5.438 1.00 93.38 172 ALA A C 1
ATOM 1358 O O . ALA A 1 172 ? 7.697 12.610 -5.065 1.00 93.38 172 ALA A O 1
ATOM 1359 N N . VAL A 1 173 ? 9.007 14.389 -4.636 1.00 92.88 173 VAL A N 1
ATOM 1360 C CA . VAL A 1 173 ? 9.053 14.189 -3.175 1.00 92.88 173 VAL A CA 1
ATOM 1361 C C . VAL A 1 173 ? 7.722 14.605 -2.549 1.00 92.88 173 VAL A C 1
ATOM 1363 O O . VAL A 1 173 ? 6.975 15.353 -3.175 1.00 92.88 173 VAL A O 1
ATOM 1366 N N . LEU A 1 174 ? 7.438 14.119 -1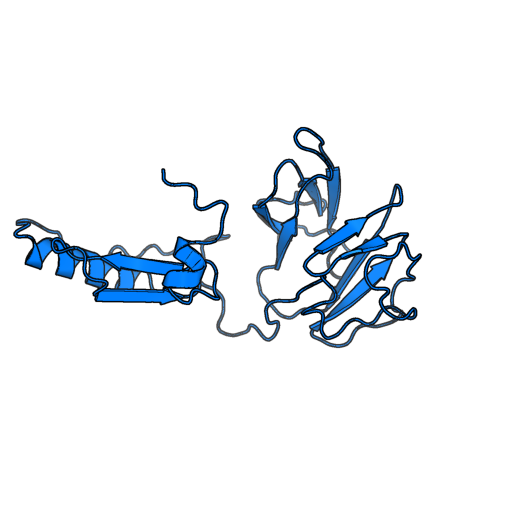.341 1.00 91.31 174 LEU A N 1
ATOM 1367 C CA . LEU A 1 174 ? 6.152 14.349 -0.683 1.00 91.31 174 LEU A CA 1
ATOM 1368 C C . LEU A 1 174 ? 5.942 15.807 -0.264 1.00 91.31 174 LEU A C 1
ATOM 1370 O O . LEU A 1 174 ? 4.858 16.335 -0.462 1.00 91.31 174 LEU A O 1
ATOM 1374 N N . GLY A 1 175 ? 6.974 16.494 0.237 1.00 92.12 175 GLY A N 1
ATOM 1375 C CA . GLY A 1 175 ? 6.761 17.852 0.740 1.00 92.12 175 GLY A CA 1
ATOM 1376 C C . GLY A 1 175 ? 5.821 17.827 1.946 1.00 92.12 175 GLY A C 1
ATOM 1377 O O . GLY A 1 175 ? 5.977 16.965 2.805 1.00 92.12 175 GLY A O 1
ATOM 1378 N N . ASP A 1 176 ? 4.858 18.744 1.985 1.00 91.50 176 ASP A N 1
ATOM 1379 C CA . ASP A 1 176 ? 3.863 18.832 3.062 1.00 91.50 176 ASP A CA 1
ATOM 1380 C C . ASP A 1 176 ? 2.880 17.644 3.072 1.00 91.50 176 ASP A C 1
ATOM 1382 O O . ASP A 1 176 ? 2.247 17.396 4.092 1.00 91.50 176 ASP A O 1
ATOM 1386 N N . ASP A 1 177 ? 2.812 16.867 1.985 1.00 89.81 177 ASP A N 1
ATOM 1387 C CA . ASP A 1 177 ? 1.993 15.652 1.862 1.00 89.81 177 ASP A CA 1
ATOM 1388 C C . ASP A 1 177 ? 2.699 14.417 2.463 1.00 89.81 177 ASP A C 1
ATOM 1390 O O . ASP A 1 177 ? 2.569 13.303 1.955 1.00 89.81 177 ASP A O 1
ATOM 1394 N N . HIS A 1 178 ? 3.573 14.606 3.455 1.00 92.06 178 HIS A N 1
ATOM 1395 C CA . HIS A 1 178 ? 4.289 13.499 4.078 1.00 92.06 178 HIS A CA 1
ATOM 1396 C C . HIS A 1 178 ? 3.490 12.910 5.244 1.00 92.06 178 HIS A C 1
ATOM 1398 O O . HIS A 1 178 ? 3.078 13.619 6.163 1.00 92.06 178 HIS A O 1
ATOM 1404 N N . GLY A 1 179 ? 3.371 11.583 5.266 1.00 86.56 179 GLY A N 1
ATOM 1405 C CA . GLY A 1 179 ? 2.788 10.880 6.401 1.00 86.56 179 GLY A CA 1
ATOM 1406 C C . GLY A 1 179 ? 3.714 10.880 7.619 1.00 86.56 179 GLY A C 1
ATOM 1407 O O . GLY A 1 179 ? 4.912 11.167 7.514 1.00 86.56 179 GLY A O 1
ATOM 1408 N N . SER A 1 180 ? 3.195 10.486 8.784 1.00 89.88 180 SER A N 1
ATOM 1409 C CA . SER A 1 180 ? 3.973 10.427 10.034 1.00 89.88 180 SER A CA 1
ATOM 1410 C C . SER A 1 180 ? 5.171 9.461 9.995 1.00 89.88 180 SER A C 1
ATOM 1412 O O . SER A 1 180 ? 6.121 9.629 10.762 1.00 89.88 180 SER A O 1
ATOM 1414 N N . ASP A 1 181 ? 5.173 8.490 9.075 1.00 91.19 181 ASP A N 1
ATOM 1415 C CA . ASP A 1 181 ? 6.254 7.514 8.902 1.00 91.19 181 ASP A CA 1
ATOM 1416 C C . ASP A 1 181 ? 7.187 7.798 7.719 1.00 91.19 181 ASP A C 1
ATOM 1418 O O . ASP A 1 181 ? 8.080 6.998 7.411 1.00 91.19 181 ASP A O 1
ATOM 1422 N N . SER A 1 182 ? 7.000 8.935 7.055 1.00 93.25 182 SER A N 1
ATOM 1423 C CA . SER A 1 182 ? 7.835 9.384 5.948 1.00 93.25 182 SER A CA 1
ATOM 1424 C C . SER A 1 182 ? 8.336 10.803 6.197 1.00 93.25 182 SER A C 1
ATOM 1426 O O . SER A 1 182 ? 7.629 11.652 6.730 1.00 93.25 182 SER A O 1
ATOM 1428 N N . GLY A 1 183 ? 9.586 11.071 5.837 1.00 92.25 183 GLY A N 1
ATOM 1429 C CA . GLY A 1 183 ? 10.119 12.425 5.849 1.00 92.25 183 GLY A CA 1
ATOM 1430 C C . GLY A 1 183 ? 9.572 13.259 4.694 1.00 92.25 183 GLY A C 1
ATOM 1431 O O . GLY A 1 183 ? 9.072 12.732 3.702 1.00 92.25 183 GLY A O 1
ATOM 1432 N N . ILE A 1 184 ? 9.793 14.571 4.767 1.00 93.06 184 ILE A N 1
ATOM 1433 C CA . ILE A 1 184 ? 9.493 15.525 3.686 1.00 93.06 184 ILE A CA 1
ATOM 1434 C C . ILE A 1 184 ? 10.157 15.150 2.343 1.00 93.06 184 ILE A C 1
ATOM 1436 O O . ILE A 1 184 ? 9.654 15.454 1.261 1.00 93.06 184 ILE A O 1
ATOM 1440 N N . ASP A 1 185 ? 11.293 14.448 2.399 1.00 95.19 185 ASP A N 1
ATOM 1441 C CA . ASP A 1 185 ? 12.027 13.914 1.246 1.00 95.19 185 ASP A CA 1
ATOM 1442 C C . ASP A 1 185 ? 11.499 12.547 0.752 1.00 95.19 185 ASP A C 1
ATOM 1444 O O . ASP A 1 185 ? 12.037 11.971 -0.206 1.00 95.19 185 ASP A O 1
ATOM 1448 N N . GLY A 1 186 ? 10.446 12.042 1.397 1.00 95.00 186 GLY A N 1
ATOM 1449 C CA . GLY A 1 186 ? 9.804 10.753 1.178 1.00 95.00 186 GLY A CA 1
ATOM 1450 C C . GLY A 1 186 ? 10.534 9.565 1.806 1.00 95.00 186 GLY A C 1
ATOM 1451 O O . GLY A 1 186 ? 10.145 8.427 1.548 1.00 95.00 186 GLY A O 1
ATOM 1452 N N . MET A 1 187 ? 11.614 9.768 2.566 1.00 97.69 187 MET A N 1
ATOM 1453 C CA . MET A 1 187 ? 12.390 8.666 3.144 1.00 97.69 187 MET A CA 1
ATOM 1454 C C . MET A 1 187 ? 11.763 8.145 4.437 1.00 97.69 187 MET A C 1
ATOM 1456 O O . MET A 1 187 ? 11.305 8.920 5.270 1.00 97.69 187 MET A O 1
ATOM 1460 N N . GLY A 1 188 ? 11.817 6.833 4.650 1.00 96.38 188 GLY A N 1
ATOM 1461 C CA . GLY A 1 188 ? 11.372 6.217 5.897 1.00 96.38 188 GLY A CA 1
ATOM 1462 C C . GLY A 1 188 ? 12.020 4.861 6.154 1.00 96.38 188 GLY A C 1
ATOM 1463 O O . GLY A 1 188 ? 12.806 4.347 5.346 1.00 96.38 188 GLY A O 1
ATOM 1464 N N . GLU A 1 189 ? 11.711 4.279 7.311 1.00 97.19 189 GLU A N 1
ATOM 1465 C CA . GLU A 1 189 ? 12.292 3.014 7.760 1.00 97.19 189 GLU A CA 1
ATOM 1466 C C . GLU A 1 189 ? 11.230 2.044 8.285 1.00 97.19 189 GLU A C 1
ATOM 1468 O O . GLU A 1 189 ? 10.480 2.346 9.209 1.00 97.19 189 GLU A O 1
ATOM 1473 N N . VAL A 1 190 ? 11.234 0.824 7.751 1.00 93.25 190 VAL A N 1
ATOM 1474 C CA . VAL A 1 190 ? 10.466 -0.305 8.278 1.00 93.25 190 VAL A CA 1
ATOM 1475 C C . VAL A 1 190 ? 11.326 -1.049 9.292 1.00 93.25 190 VAL A C 1
ATOM 1477 O O . VAL A 1 190 ? 12.416 -1.528 8.969 1.00 93.25 190 VAL A O 1
ATOM 1480 N N . ARG A 1 191 ? 10.821 -1.154 10.520 1.00 89.44 191 ARG A N 1
ATOM 1481 C CA . ARG A 1 191 ? 11.523 -1.738 11.678 1.00 89.44 191 ARG A CA 1
ATOM 1482 C C . ARG A 1 191 ? 10.733 -2.858 12.339 1.00 89.44 191 ARG A C 1
ATOM 1484 O O . ARG A 1 191 ? 11.316 -3.759 12.937 1.00 89.44 191 ARG A O 1
ATOM 1491 N N . GLU A 1 192 ? 9.413 -2.821 12.211 1.00 85.06 192 GLU A N 1
ATOM 1492 C CA . GLU A 1 192 ? 8.512 -3.806 12.789 1.00 85.06 192 GLU A CA 1
ATOM 1493 C C . GLU A 1 192 ? 7.267 -3.978 11.914 1.00 85.06 192 GLU A C 1
ATOM 1495 O O . GLU A 1 192 ? 6.967 -3.103 11.106 1.00 85.06 192 GLU A O 1
ATOM 1500 N N . PRO A 1 193 ? 6.552 -5.109 12.025 1.00 81.38 193 PRO A N 1
ATOM 1501 C CA . PRO A 1 193 ? 5.283 -5.288 11.338 1.00 81.38 193 PRO A CA 1
ATOM 1502 C C . PRO A 1 193 ? 4.207 -4.371 11.931 1.00 81.38 193 PRO A C 1
ATOM 1504 O O . PRO A 1 193 ? 3.753 -4.615 13.049 1.00 81.38 193 PRO A O 1
ATOM 1507 N N . ARG A 1 194 ? 3.793 -3.340 11.192 1.00 86.38 194 ARG A N 1
ATOM 1508 C CA . ARG A 1 194 ? 2.654 -2.475 11.538 1.00 86.38 194 ARG A CA 1
ATOM 1509 C C . ARG A 1 194 ? 2.121 -1.739 10.310 1.00 86.38 194 ARG A C 1
ATOM 1511 O O . ARG A 1 194 ? 2.652 -1.890 9.211 1.00 86.38 194 ARG A O 1
ATOM 1518 N N . MET A 1 195 ? 1.072 -0.951 10.507 1.00 86.06 195 MET A N 1
ATOM 1519 C CA . MET A 1 195 ? 0.619 0.038 9.536 1.00 86.06 195 MET A CA 1
ATOM 1520 C C . MET A 1 195 ? 1.559 1.252 9.561 1.00 86.06 195 MET A C 1
ATOM 1522 O O . MET A 1 195 ? 1.916 1.722 10.643 1.00 86.06 195 MET A O 1
ATOM 1526 N N . TYR A 1 196 ? 1.975 1.705 8.381 1.00 84.12 196 TYR A N 1
ATOM 1527 C CA . TYR A 1 196 ? 2.832 2.870 8.169 1.00 84.12 196 TYR A CA 1
ATOM 1528 C C . TYR A 1 196 ? 2.064 3.947 7.399 1.00 84.12 196 TYR A C 1
ATOM 1530 O O . TYR A 1 196 ? 1.536 3.629 6.334 1.00 84.12 196 TYR A O 1
ATOM 1538 N N . GLN A 1 197 ? 2.017 5.184 7.896 1.00 89.75 197 GLN A N 1
ATOM 1539 C CA . GLN A 1 197 ? 1.411 6.326 7.198 1.00 89.75 197 GLN A CA 1
ATOM 1540 C C . GLN A 1 197 ? 2.446 7.000 6.293 1.00 89.75 197 GLN A C 1
ATOM 1542 O O . GLN A 1 197 ? 3.437 7.561 6.763 1.00 89.75 197 GLN A O 1
ATOM 1547 N N . LEU A 1 198 ? 2.232 6.900 4.984 1.00 89.81 198 LEU A N 1
ATOM 1548 C CA . LEU A 1 198 ? 3.199 7.268 3.952 1.00 89.81 198 LEU A CA 1
ATOM 1549 C C . LEU A 1 198 ? 2.923 8.628 3.321 1.00 89.81 198 LEU A C 1
ATOM 1551 O O . LEU A 1 198 ? 3.870 9.313 2.965 1.00 89.81 198 LEU A O 1
ATOM 1555 N N . VAL A 1 199 ? 1.651 8.960 3.131 1.00 89.19 199 VAL A N 1
ATOM 1556 C CA . VAL A 1 199 ? 1.138 10.245 2.639 1.00 89.19 199 VAL A CA 1
ATOM 1557 C C . VAL A 1 199 ? 0.153 10.715 3.685 1.00 89.19 199 VAL A C 1
ATOM 1559 O O . VAL A 1 199 ? -0.657 9.837 4.081 1.00 89.19 199 VAL A O 1
#

Secondary structure (DSSP, 8-state):
----TTSHHHHHT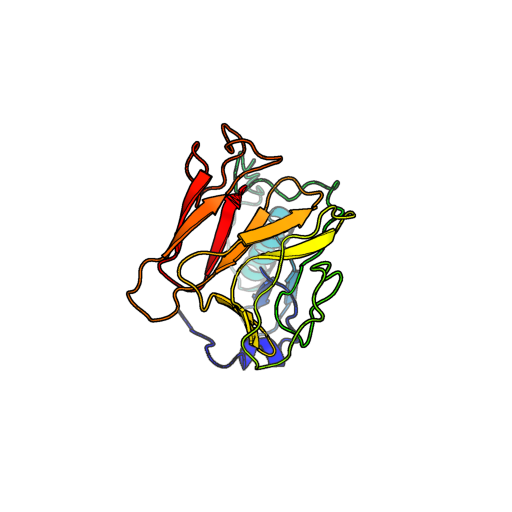T--SSSEEEEE-TTS-EEEEEESS--HHHHHHHHHHHHHHTT--S---S-------STTSPPPS---PPP---STTT--SB--SSPP-BSSEEEE---S---TT-EEEEEEEEE-SS-EEE-SS--EEEE---SS--EEEE--SSTT--EEEE--BTTB--TTS--TTS-TTSEEEE-SSEEEE--